Protein AF-A0A1F7T9A8-F1 (afdb_monomer)

Secondary structure (DSSP, 8-state):
-PPPSTT----TTSHHHHHHHHHHHHHHHHHHHHT-TTTSPPHHHHHT-SEEEEEEEEEEEEEEEEEEEEEEEEEEB-TTSSBPPPEEEEEEEEEEEEEEEEEEEEEEEEESSHHHHHHHHTT-S-BTTTB-EEEPP-TTHHHHHHHS----SEEEEETTTEE--SS--TTEEEEEEEEP--HHHHHHHHHHHHHHH--

Mean predicted aligned error: 9.86 Å

pLDDT: mean 76.42, std 14.32, range [42.16, 94.94]

Foldseek 3Di:
DDDDPPPPPDDPPPQQVVLLVLLLVQLVLLLLQLPPQFQHDALQLLQQFQKKWKWFFWKWADAQKIKTKTKHWMWGADPVGAIDQIWIKMKIFIAGDNDHDIDTWIKMKTFNDNVVVVCQQCQVAADPPRFDEAFHDGHPVNVVCVVVDPPGRMHMAINPPRGDPDRDSGGMGMHTDGRRPHVVSRVSSRVSSNVSNVD

Solvent-accessible surface area (backbone atoms only — not comparable to full-atom values): 10319 Å² total; per-residue (Å²): 136,85,82,77,83,81,80,74,77,74,76,88,78,70,54,37,66,55,36,27,48,56,33,48,52,40,32,48,53,53,52,56,31,51,66,35,73,69,49,9,59,49,19,69,56,57,61,56,34,27,20,41,38,34,25,57,57,27,35,36,41,29,66,53,55,26,46,35,44,28,54,31,40,31,38,40,49,42,97,89,73,49,76,50,78,38,25,33,30,40,40,41,26,51,38,81,43,90,59,71,51,78,47,72,41,37,41,36,38,39,17,54,34,62,65,51,44,51,34,25,40,69,52,78,29,31,33,58,79,70,39,52,64,35,56,39,61,34,25,78,55,30,70,64,38,66,78,62,65,78,78,49,46,28,28,34,38,26,70,90,73,22,57,48,76,83,85,58,68,40,56,23,34,33,38,58,62,56,73,53,61,27,72,70,32,47,50,51,28,52,52,48,49,52,55,46,25,74,98

Radius of gyration: 17.71 Å; Cα contacts (8 Å, |Δi|>4): 428; chains: 1; bounding box: 62×48×28 Å

Sequence (199 aa):
MPGDPSAYAQPAFGDEPEDADALRLAATLVREITAIPEKGMPGTLLRNAHGVAIIPGVIKVGLVVGGRYGKGVLLVRNPAGGWKEPLEITLTGGSLGWQVGVQSTDVILVFKTAKSVEGFASGKVTLGADASVAAGPVGRHAEAATDIQLKSEVYAYSRNRGLFVGISLEGSGLQSGKALKAPNAAKQLQEVIEKAAGR

Structure (mmCIF, N/CA/C/O backbone):
data_AF-A0A1F7T9A8-F1
#
_entry.id   AF-A0A1F7T9A8-F1
#
loop_
_atom_site.group_PDB
_atom_site.id
_atom_site.type_symbol
_atom_site.label_atom_id
_atom_site.label_alt_id
_atom_site.label_comp_id
_atom_site.label_asym_id
_atom_site.label_entity_id
_atom_site.label_seq_id
_atom_site.pdbx_PDB_ins_code
_atom_site.Cartn_x
_atom_site.Cartn_y
_atom_site.Cartn_z
_atom_site.occupancy
_atom_site.B_iso_or_equiv
_atom_site.auth_seq_id
_atom_site.auth_comp_id
_atom_site.auth_asym_id
_atom_site.auth_atom_id
_atom_site.pdbx_PDB_model_num
ATOM 1 N N . MET A 1 1 ? 41.942 26.600 8.105 1.00 49.81 1 MET A N 1
ATOM 2 C CA . MET A 1 1 ? 40.508 26.573 8.455 1.00 49.81 1 MET A CA 1
ATOM 3 C C . MET A 1 1 ? 39.753 25.977 7.275 1.00 49.81 1 MET A C 1
ATOM 5 O O . MET A 1 1 ? 40.021 26.411 6.160 1.00 49.81 1 MET A O 1
ATOM 9 N N . PRO A 1 2 ? 38.936 24.939 7.502 1.00 53.97 2 PRO A N 1
ATOM 10 C CA . PRO A 1 2 ? 38.233 24.182 6.470 1.00 53.97 2 PRO A CA 1
ATOM 11 C C . PRO A 1 2 ? 37.006 24.955 5.969 1.00 53.97 2 PRO A C 1
ATOM 13 O O . PRO A 1 2 ? 36.326 25.607 6.755 1.00 53.97 2 PRO A O 1
ATOM 16 N N . GLY A 1 3 ? 36.748 24.900 4.662 1.00 51.75 3 GLY A N 1
ATOM 17 C CA . GLY A 1 3 ? 35.483 25.342 4.080 1.00 51.75 3 GLY A CA 1
ATOM 18 C C . GLY A 1 3 ? 34.445 24.245 4.271 1.00 51.75 3 GLY A C 1
ATOM 19 O O . GLY A 1 3 ? 34.664 23.116 3.834 1.00 51.75 3 GLY A O 1
ATOM 20 N N . ASP A 1 4 ? 33.357 24.567 4.959 1.00 56.75 4 ASP A N 1
ATOM 21 C CA . ASP A 1 4 ? 32.223 23.672 5.160 1.00 56.75 4 ASP A CA 1
ATOM 22 C C . ASP A 1 4 ? 31.643 23.198 3.809 1.00 56.75 4 ASP A C 1
ATOM 24 O O . ASP A 1 4 ? 31.233 24.028 2.994 1.00 56.75 4 ASP A O 1
ATOM 28 N N . PRO A 1 5 ? 31.535 21.880 3.554 1.00 52.09 5 PRO A N 1
ATOM 29 C CA . PRO A 1 5 ? 30.868 21.347 2.364 1.00 52.09 5 PRO A CA 1
ATOM 30 C C . PRO A 1 5 ? 29.329 21.328 2.476 1.00 52.09 5 PRO A C 1
ATOM 32 O O . PRO A 1 5 ? 28.656 20.724 1.644 1.00 52.09 5 PRO A O 1
ATOM 35 N N . SER A 1 6 ? 28.735 21.990 3.473 1.00 56.12 6 SER A N 1
ATOM 36 C CA . SER A 1 6 ? 27.281 22.010 3.706 1.00 56.12 6 SER A CA 1
ATOM 37 C C . SER A 1 6 ? 26.493 22.957 2.779 1.00 56.12 6 SER A C 1
ATOM 39 O O . SER A 1 6 ? 25.289 23.125 2.955 1.00 56.12 6 SER A O 1
ATOM 41 N N . ALA A 1 7 ? 27.122 23.534 1.750 1.00 47.25 7 ALA A N 1
ATOM 42 C CA . ALA A 1 7 ? 26.514 24.550 0.882 1.00 47.25 7 ALA A CA 1
ATOM 43 C C . ALA A 1 7 ? 25.848 24.028 -0.412 1.00 47.25 7 ALA A C 1
ATOM 45 O O . ALA A 1 7 ? 25.522 24.827 -1.287 1.00 47.25 7 ALA A O 1
ATOM 46 N N . TYR A 1 8 ? 25.584 22.725 -0.545 1.00 50.84 8 TYR A N 1
ATOM 47 C CA . TYR A 1 8 ? 24.777 22.192 -1.656 1.00 50.84 8 TYR A CA 1
ATOM 48 C C . TYR A 1 8 ? 23.413 21.686 -1.180 1.00 50.84 8 TYR A C 1
ATOM 50 O O . TYR A 1 8 ? 23.040 20.538 -1.411 1.00 50.84 8 TYR A O 1
ATOM 58 N N . ALA A 1 9 ? 22.634 22.556 -0.535 1.00 52.53 9 ALA A N 1
ATOM 59 C CA . ALA A 1 9 ? 21.186 22.392 -0.538 1.00 52.53 9 ALA A CA 1
ATOM 60 C C . ALA A 1 9 ? 20.694 22.685 -1.966 1.00 52.53 9 ALA A C 1
ATOM 62 O O . ALA A 1 9 ? 20.559 23.840 -2.368 1.00 52.53 9 ALA A O 1
ATOM 63 N N . GLN A 1 10 ? 20.502 21.632 -2.761 1.00 48.97 10 GLN A N 1
ATOM 64 C CA . GLN A 1 10 ? 19.848 21.751 -4.061 1.00 48.97 10 GLN A CA 1
ATOM 65 C C . GLN A 1 10 ? 18.396 22.224 -3.857 1.00 48.97 10 GLN A C 1
ATOM 67 O O . GLN A 1 10 ? 17.751 21.826 -2.883 1.00 48.97 10 GLN A O 1
ATOM 72 N N . PRO A 1 11 ? 17.870 23.097 -4.730 1.00 42.16 11 PRO A N 1
ATOM 73 C CA . PRO A 1 11 ? 16.553 23.690 -4.544 1.00 42.16 11 PRO A CA 1
ATOM 74 C C . PRO A 1 11 ? 15.433 22.650 -4.723 1.00 42.16 11 PRO A C 1
ATOM 76 O O . PRO A 1 11 ? 15.447 21.847 -5.651 1.00 42.16 11 PRO A O 1
ATOM 79 N N . ALA A 1 12 ? 14.429 22.714 -3.844 1.00 55.19 12 ALA A N 1
ATOM 80 C CA . ALA A 1 12 ? 13.270 21.819 -3.723 1.00 55.19 12 ALA A CA 1
ATOM 81 C C . ALA A 1 12 ? 12.228 21.913 -4.871 1.00 55.19 12 ALA A C 1
ATOM 83 O O . ALA A 1 12 ? 11.033 21.773 -4.628 1.00 55.19 12 ALA A O 1
ATOM 84 N N . PHE A 1 13 ? 12.661 22.169 -6.110 1.00 46.53 13 PHE A N 1
ATOM 85 C CA . PHE A 1 13 ? 11.796 22.305 -7.296 1.00 46.53 13 PHE A CA 1
ATOM 86 C C . PHE A 1 13 ? 11.703 21.027 -8.156 1.00 46.53 13 PHE A C 1
ATOM 88 O O . PHE A 1 13 ? 10.949 21.011 -9.124 1.00 46.53 13 PHE A O 1
ATOM 95 N N . GLY A 1 14 ? 12.447 19.966 -7.818 1.00 53.72 14 GLY A N 1
ATOM 96 C CA . GLY A 1 14 ? 12.441 18.696 -8.563 1.00 53.72 14 GLY A CA 1
ATOM 97 C C . GLY A 1 14 ? 11.391 17.679 -8.105 1.00 53.72 14 GLY A C 1
ATOM 98 O O . GLY A 1 14 ? 10.885 16.929 -8.926 1.00 53.72 14 GLY A O 1
ATOM 99 N N . ASP A 1 15 ? 11.012 17.694 -6.825 1.00 64.00 15 ASP A N 1
ATOM 100 C CA . ASP A 1 15 ? 10.212 16.612 -6.235 1.00 64.00 15 ASP A CA 1
ATOM 101 C C . ASP A 1 15 ? 8.703 16.708 -6.526 1.00 64.00 15 ASP A C 1
ATOM 103 O O . ASP A 1 15 ? 8.034 15.690 -6.635 1.00 64.00 15 ASP A O 1
ATOM 107 N N . GLU A 1 16 ? 8.135 17.911 -6.656 1.00 73.38 16 GLU A N 1
ATOM 108 C CA . GLU A 1 16 ? 6.679 18.111 -6.796 1.00 73.38 16 GLU A CA 1
ATOM 109 C C . GLU A 1 16 ? 6.044 17.447 -8.042 1.00 73.38 16 GLU A C 1
ATOM 111 O O . GLU A 1 16 ? 4.992 16.816 -7.893 1.00 73.38 16 GLU A O 1
ATOM 116 N N . PRO A 1 17 ? 6.619 17.522 -9.264 1.00 80.62 17 PRO A N 1
ATOM 117 C CA . PRO A 1 17 ? 6.069 16.787 -10.407 1.00 80.62 17 PRO A CA 1
ATOM 118 C C . PRO A 1 17 ? 6.156 15.265 -10.219 1.00 80.62 17 PRO A C 1
ATOM 120 O O . PRO A 1 17 ? 5.199 14.565 -10.546 1.00 80.62 17 PRO A O 1
ATOM 123 N N . GLU A 1 18 ? 7.248 14.763 -9.639 1.00 85.12 18 GLU A N 1
ATOM 124 C CA . GLU A 1 18 ? 7.433 13.335 -9.354 1.00 85.12 18 GLU A CA 1
ATOM 125 C C . GLU A 1 18 ? 6.435 12.843 -8.288 1.00 85.12 18 GLU A C 1
ATOM 127 O O . GLU A 1 18 ? 5.759 11.827 -8.477 1.00 85.12 18 GLU A O 1
ATOM 132 N N . ASP A 1 19 ? 6.264 13.613 -7.209 1.00 90.19 19 ASP A N 1
ATOM 133 C CA . ASP A 1 19 ? 5.285 13.376 -6.147 1.00 90.19 19 ASP A CA 1
ATOM 134 C C . ASP A 1 19 ? 3.852 13.387 -6.720 1.00 90.19 19 ASP A C 1
ATOM 136 O O . ASP A 1 19 ? 3.023 12.531 -6.390 1.00 90.19 19 ASP A O 1
ATOM 140 N N . ALA A 1 20 ? 3.547 14.328 -7.623 1.00 90.31 20 ALA A N 1
ATOM 141 C CA . ALA A 1 20 ? 2.252 14.408 -8.293 1.00 90.31 20 ALA A CA 1
ATOM 142 C C . ALA A 1 20 ? 1.984 13.189 -9.187 1.00 90.31 20 ALA A C 1
ATOM 144 O O . ALA A 1 20 ? 0.859 12.680 -9.203 1.00 90.31 20 ALA A O 1
ATOM 145 N N . ASP A 1 21 ? 2.988 12.704 -9.914 1.00 91.88 21 ASP A N 1
ATOM 146 C CA . ASP A 1 21 ? 2.852 11.539 -10.787 1.00 91.88 21 ASP A CA 1
ATOM 147 C C . ASP A 1 21 ? 2.678 10.244 -9.992 1.00 91.88 21 ASP A C 1
ATOM 149 O O . ASP A 1 21 ? 1.792 9.447 -10.321 1.00 91.88 21 ASP A O 1
ATOM 153 N N . ALA A 1 22 ? 3.408 10.072 -8.885 1.00 91.00 22 ALA A N 1
ATOM 154 C CA . ALA A 1 22 ? 3.201 8.958 -7.959 1.00 91.00 22 ALA A CA 1
ATOM 155 C C . ALA A 1 22 ? 1.752 8.919 -7.434 1.00 91.00 22 ALA A C 1
ATOM 157 O O . ALA A 1 22 ? 1.101 7.868 -7.433 1.00 91.00 22 ALA A O 1
ATOM 158 N N . LEU A 1 23 ? 1.206 10.079 -7.055 1.00 93.69 23 LEU A N 1
ATOM 159 C CA . LEU A 1 23 ? -0.174 10.210 -6.576 1.00 93.69 23 LEU A CA 1
ATOM 160 C C . LEU A 1 23 ? -1.215 9.958 -7.675 1.00 93.69 23 LEU A C 1
ATOM 162 O O . LEU A 1 23 ? -2.224 9.290 -7.430 1.00 93.69 23 LEU A O 1
ATOM 166 N N . ARG A 1 24 ? -0.984 10.451 -8.897 1.00 93.44 24 ARG A N 1
ATOM 167 C CA . ARG A 1 24 ? -1.869 10.208 -10.052 1.00 93.44 24 ARG A CA 1
ATOM 168 C C . ARG A 1 24 ? -1.895 8.738 -10.448 1.00 93.44 24 ARG A C 1
ATOM 170 O O . ARG A 1 24 ? -2.969 8.208 -10.756 1.00 93.44 24 ARG A O 1
ATOM 177 N N . LEU A 1 25 ? -0.736 8.083 -10.433 1.00 92.25 25 LEU A N 1
ATOM 178 C CA . LEU A 1 25 ? -0.621 6.658 -10.714 1.00 92.25 25 LEU A CA 1
ATOM 179 C C . LEU A 1 25 ? -1.380 5.854 -9.658 1.00 92.25 25 LEU A C 1
ATOM 181 O O . LEU A 1 25 ? -2.223 5.030 -10.011 1.00 92.25 25 LEU A O 1
ATOM 185 N N . ALA A 1 26 ? -1.190 6.176 -8.377 1.00 92.50 26 ALA A N 1
ATOM 186 C CA . ALA A 1 26 ? -1.938 5.555 -7.291 1.00 92.50 26 ALA A CA 1
ATOM 187 C C . ALA A 1 26 ? -3.458 5.742 -7.439 1.00 92.50 26 ALA A C 1
ATOM 189 O O . ALA A 1 26 ? -4.217 4.780 -7.311 1.00 92.50 26 ALA A O 1
ATOM 190 N N . ALA A 1 27 ? -3.915 6.951 -7.784 1.00 92.81 27 ALA A N 1
ATOM 191 C CA . ALA A 1 27 ? -5.337 7.233 -7.991 1.00 92.81 27 ALA A CA 1
ATOM 192 C C . ALA A 1 27 ? -5.909 6.426 -9.163 1.00 92.81 27 ALA A C 1
ATOM 194 O O . ALA A 1 27 ? -7.048 5.966 -9.125 1.00 92.81 27 ALA A O 1
ATOM 195 N N . THR A 1 28 ? -5.113 6.234 -10.212 1.00 91.94 28 THR A N 1
ATOM 196 C CA . THR A 1 28 ? -5.492 5.429 -11.375 1.00 91.94 28 THR A CA 1
ATOM 197 C C . THR A 1 28 ? -5.634 3.957 -11.005 1.00 91.94 28 THR A C 1
ATOM 199 O O . THR A 1 28 ? -6.690 3.386 -11.268 1.00 91.94 28 THR A O 1
ATOM 202 N N . LEU A 1 29 ? -4.670 3.390 -10.274 1.00 89.19 29 LEU A N 1
ATOM 203 C CA . LEU A 1 29 ? -4.747 2.004 -9.802 1.00 89.19 29 LEU A CA 1
ATOM 204 C C . LEU A 1 29 ? -5.971 1.744 -8.916 1.00 89.19 29 LEU A C 1
ATOM 206 O O . LEU A 1 29 ? -6.653 0.735 -9.093 1.00 89.19 29 LEU A O 1
ATOM 210 N N . VAL A 1 30 ? -6.279 2.654 -7.981 1.00 88.56 30 VAL A N 1
ATOM 211 C CA . VAL A 1 30 ? -7.467 2.523 -7.121 1.00 88.56 30 VAL A CA 1
ATOM 212 C C . VAL A 1 30 ? -8.750 2.580 -7.952 1.00 88.56 30 VAL A C 1
ATOM 214 O O . VAL A 1 30 ? -9.639 1.750 -7.756 1.00 88.56 30 VAL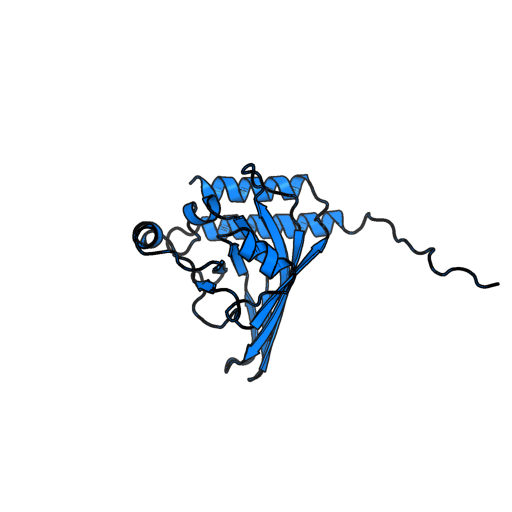 A O 1
ATOM 217 N N . ARG A 1 31 ? -8.858 3.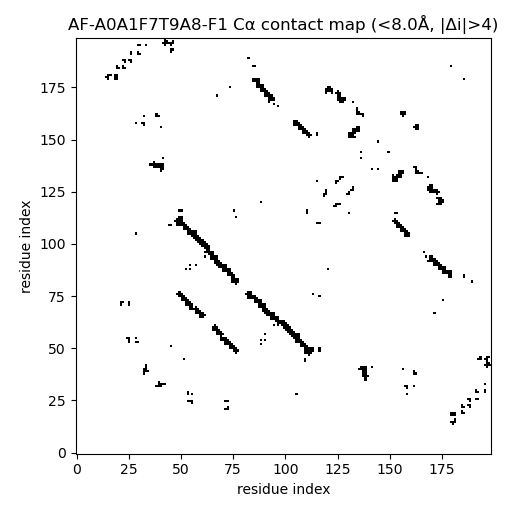514 -8.908 1.00 87.81 31 ARG A N 1
ATOM 218 C CA . ARG A 1 31 ? -10.021 3.592 -9.813 1.00 87.81 31 ARG A CA 1
ATOM 219 C C . ARG A 1 31 ? -10.211 2.303 -10.598 1.00 87.81 31 ARG A C 1
ATOM 221 O O . ARG A 1 31 ? -11.321 1.793 -10.677 1.00 87.81 31 ARG A O 1
ATOM 228 N N . GLU A 1 32 ? -9.138 1.775 -11.165 1.00 85.25 32 GLU A N 1
ATOM 229 C CA . GLU A 1 32 ? -9.211 0.590 -12.012 1.00 85.25 32 GLU A CA 1
ATOM 230 C C . GLU A 1 32 ? -9.552 -0.659 -11.208 1.00 85.25 32 GLU A C 1
ATOM 232 O O . GLU A 1 32 ? -10.442 -1.397 -11.613 1.00 85.25 32 GLU A O 1
ATOM 237 N N . ILE A 1 33 ? -8.923 -0.880 -10.048 1.00 79.75 33 ILE A N 1
ATOM 238 C CA . ILE A 1 33 ? -9.205 -2.079 -9.251 1.00 79.75 33 ILE A CA 1
ATOM 239 C C . ILE A 1 33 ? -10.620 -2.068 -8.667 1.00 79.75 33 ILE A C 1
ATOM 241 O O . ILE A 1 33 ? -11.234 -3.120 -8.530 1.00 79.75 33 ILE A O 1
ATOM 245 N N . THR A 1 34 ? -11.156 -0.892 -8.336 1.00 79.56 34 THR A N 1
ATOM 246 C CA . THR A 1 34 ? -12.517 -0.745 -7.788 1.00 79.56 34 THR A CA 1
ATOM 247 C C . THR A 1 34 ? -13.587 -0.782 -8.877 1.00 79.56 34 THR A C 1
ATOM 249 O O . THR A 1 34 ? -14.731 -1.122 -8.593 1.00 79.56 34 THR A O 1
ATOM 252 N N . ALA A 1 35 ? -13.227 -0.506 -10.134 1.00 79.75 35 ALA A N 1
ATOM 253 C CA . ALA A 1 35 ? -14.126 -0.627 -11.278 1.00 79.75 35 ALA A CA 1
ATOM 254 C C . ALA A 1 35 ? -14.355 -2.080 -11.735 1.00 79.75 35 ALA A C 1
ATOM 256 O O . ALA A 1 35 ? -15.212 -2.302 -12.588 1.00 79.75 35 ALA A O 1
ATOM 257 N N . ILE A 1 36 ? -13.622 -3.067 -11.200 1.00 72.56 36 ILE A N 1
ATOM 258 C CA . ILE A 1 36 ? -13.763 -4.482 -11.578 1.00 72.56 36 ILE A CA 1
ATOM 259 C C . ILE A 1 36 ? -14.859 -5.143 -10.715 1.00 72.56 36 ILE A C 1
ATOM 261 O O . ILE A 1 36 ? -14.597 -5.452 -9.552 1.00 72.56 36 ILE A O 1
ATOM 265 N N . PRO A 1 37 ? -16.061 -5.442 -11.249 1.00 61.72 37 PRO A N 1
ATOM 266 C CA . PRO A 1 37 ? -17.220 -5.813 -10.425 1.00 61.72 37 PRO A CA 1
ATOM 267 C C . PRO A 1 37 ? -17.076 -7.150 -9.678 1.00 61.72 37 PRO A C 1
ATOM 269 O O . PRO A 1 37 ? -17.621 -7.318 -8.591 1.00 61.72 37 PRO A O 1
ATOM 272 N N . GLU A 1 38 ? -16.337 -8.110 -10.242 1.00 62.38 38 GLU A N 1
ATOM 273 C CA . GLU A 1 38 ? -16.235 -9.475 -9.693 1.00 62.38 38 GLU A CA 1
ATOM 274 C C . GLU A 1 38 ? -14.914 -9.763 -8.965 1.00 62.38 38 GLU A C 1
ATOM 276 O O . GLU A 1 38 ? -14.832 -10.697 -8.172 1.00 62.38 38 GLU A O 1
ATOM 281 N N . LYS A 1 39 ? -13.868 -8.968 -9.228 1.00 60.59 39 LYS A N 1
ATOM 282 C CA . LYS A 1 39 ? -12.494 -9.188 -8.727 1.00 60.59 39 LYS A CA 1
ATOM 283 C C . LYS A 1 39 ? -11.898 -7.966 -8.024 1.00 60.59 39 LYS A C 1
ATOM 285 O O . LYS A 1 39 ? -10.729 -7.993 -7.641 1.00 60.59 39 LYS A O 1
ATOM 290 N N . GLY A 1 40 ? -12.678 -6.897 -7.913 1.00 64.94 40 GLY A N 1
ATOM 291 C CA . GLY A 1 40 ? -12.250 -5.634 -7.345 1.00 64.94 40 GLY A CA 1
ATOM 292 C C . GLY A 1 40 ? -12.263 -5.610 -5.825 1.00 64.94 40 GLY A C 1
ATOM 293 O O . GLY A 1 40 ? -12.873 -6.453 -5.163 1.00 64.94 40 GLY A O 1
ATOM 294 N N . MET A 1 41 ? -11.576 -4.605 -5.292 1.00 74.00 41 MET A N 1
ATOM 295 C CA . MET A 1 41 ? -11.542 -4.301 -3.867 1.00 74.00 41 MET A CA 1
ATOM 296 C C . MET A 1 41 ? -12.901 -3.727 -3.417 1.00 74.00 41 MET A C 1
ATOM 298 O O . MET A 1 41 ? -13.340 -2.730 -3.995 1.00 74.00 41 MET A O 1
ATOM 302 N N . PRO A 1 42 ? -13.558 -4.293 -2.386 1.00 73.75 42 PRO A N 1
ATOM 303 C CA . PRO A 1 42 ? -14.855 -3.815 -1.918 1.00 73.75 42 PRO A CA 1
ATOM 304 C C . PRO A 1 42 ? -14.755 -2.415 -1.314 1.00 73.75 42 PRO A C 1
ATOM 306 O O . PRO A 1 42 ? -13.879 -2.153 -0.484 1.00 73.75 42 PRO A O 1
ATOM 309 N N . GLY A 1 43 ? -15.701 -1.535 -1.648 1.00 76.50 43 GLY A N 1
ATOM 310 C CA . GLY A 1 43 ? -15.762 -0.186 -1.076 1.00 76.50 43 GLY A CA 1
ATOM 311 C C . GLY A 1 43 ? -15.886 -0.182 0.450 1.00 76.50 43 GLY A C 1
ATOM 312 O O . GLY A 1 43 ? -15.283 0.641 1.138 1.00 76.50 43 GLY A O 1
ATOM 313 N N . THR A 1 44 ? -16.572 -1.178 1.014 1.00 76.38 44 THR A N 1
ATOM 314 C CA . THR A 1 44 ? -16.715 -1.356 2.468 1.00 76.38 44 THR A CA 1
ATOM 315 C C . THR A 1 44 ? -15.378 -1.541 3.190 1.00 76.38 44 THR A C 1
ATOM 317 O O . THR A 1 44 ? -15.238 -1.129 4.343 1.00 76.38 44 THR A O 1
ATOM 320 N N . LEU A 1 45 ? -14.378 -2.114 2.514 1.00 80.25 45 LEU A N 1
ATOM 321 C CA . LEU A 1 45 ? -13.039 -2.292 3.060 1.00 80.25 45 LEU A CA 1
ATOM 322 C C . LEU A 1 45 ? -12.283 -0.961 3.114 1.00 80.25 45 LEU A C 1
ATOM 324 O O . LEU A 1 45 ? -11.674 -0.652 4.134 1.00 80.25 45 LEU A O 1
ATOM 328 N N . LEU A 1 46 ? -12.368 -0.159 2.047 1.00 84.81 46 LEU A N 1
ATOM 329 C CA . LEU A 1 46 ? -11.787 1.186 2.006 1.00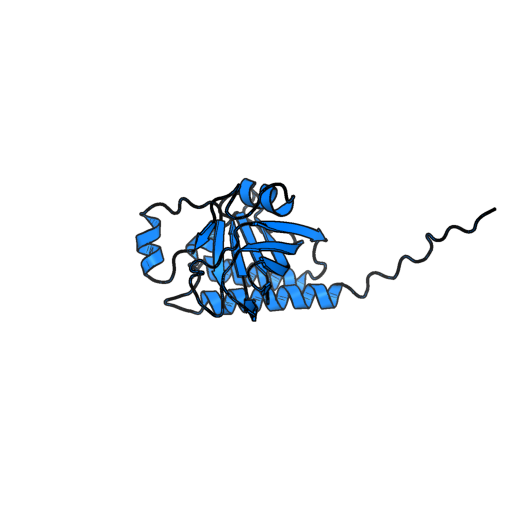 84.81 46 LEU A CA 1
ATOM 330 C C . LEU A 1 46 ? -12.428 2.116 3.037 1.00 84.81 46 LEU A C 1
ATOM 332 O O . LEU A 1 46 ? -11.728 2.880 3.695 1.00 84.81 46 LEU A O 1
ATOM 336 N N . ARG A 1 47 ? -13.746 2.010 3.224 1.00 84.88 47 ARG A N 1
ATOM 337 C CA . ARG A 1 47 ? -14.495 2.807 4.203 1.00 84.88 47 ARG A CA 1
ATOM 338 C C . ARG A 1 47 ? -14.012 2.600 5.639 1.00 84.88 47 ARG A C 1
ATOM 340 O O . ARG A 1 47 ? -13.989 3.545 6.420 1.00 84.88 47 ARG A O 1
ATOM 347 N N . ASN A 1 48 ? -13.620 1.373 5.973 1.00 84.56 48 ASN A N 1
ATOM 348 C CA . ASN A 1 48 ? -13.154 0.991 7.308 1.00 84.56 48 ASN A CA 1
ATOM 349 C C . ASN A 1 48 ? -11.617 0.977 7.430 1.00 84.56 48 ASN A C 1
ATOM 351 O O . ASN A 1 48 ? -11.078 0.555 8.458 1.00 84.56 48 ASN A O 1
ATOM 355 N N . ALA A 1 49 ? -10.901 1.402 6.388 1.00 89.50 49 ALA A N 1
ATOM 356 C CA . ALA A 1 49 ? -9.448 1.387 6.361 1.00 89.50 49 ALA A CA 1
ATOM 357 C C . ALA A 1 49 ? -8.867 2.492 7.250 1.00 89.50 49 ALA A C 1
ATOM 359 O O . ALA A 1 49 ? -9.251 3.652 7.150 1.00 89.50 49 ALA A O 1
ATOM 360 N N . HIS A 1 50 ? -7.881 2.149 8.074 1.00 92.31 50 HIS A N 1
ATOM 361 C CA . HIS A 1 50 ? -7.061 3.113 8.814 1.00 92.31 50 HIS A CA 1
ATOM 362 C C . HIS A 1 50 ? -5.836 3.565 8.014 1.00 92.31 50 HIS A C 1
ATOM 364 O O . HIS A 1 50 ? -5.238 4.597 8.316 1.00 92.31 50 HIS A O 1
ATOM 370 N N . GLY A 1 51 ? -5.474 2.815 6.976 1.00 93.00 51 GLY A N 1
ATOM 371 C CA . GLY A 1 51 ? -4.475 3.224 6.006 1.00 93.00 51 GLY A CA 1
ATOM 372 C C . GLY A 1 51 ? -4.603 2.447 4.705 1.00 93.00 51 GLY A C 1
ATOM 373 O O . GLY A 1 51 ? -5.125 1.330 4.688 1.00 93.00 51 GLY A O 1
ATOM 374 N N . VAL A 1 52 ? -4.113 3.037 3.620 1.00 93.38 52 VAL A N 1
ATOM 375 C CA . VAL A 1 52 ? -4.059 2.412 2.297 1.00 93.38 52 VAL A CA 1
ATOM 376 C C . VAL A 1 52 ? -2.687 2.685 1.695 1.00 93.38 52 VAL A C 1
ATOM 378 O O . VAL A 1 52 ? -2.343 3.838 1.442 1.00 93.38 52 VAL A O 1
ATOM 381 N N . ALA A 1 53 ? -1.904 1.630 1.476 1.00 92.94 53 ALA A N 1
ATOM 382 C CA . ALA A 1 53 ? -0.659 1.700 0.721 1.00 92.94 53 ALA A CA 1
ATOM 383 C C . ALA A 1 53 ? -0.919 1.269 -0.721 1.00 92.94 53 ALA A C 1
ATOM 385 O O . ALA A 1 53 ? -1.445 0.183 -0.954 1.00 92.94 53 ALA A O 1
ATOM 386 N N . ILE A 1 54 ? -0.531 2.098 -1.683 1.00 93.62 54 ILE A N 1
ATOM 387 C CA . ILE A 1 54 ? -0.620 1.807 -3.112 1.00 93.62 54 ILE A CA 1
ATOM 388 C C . ILE A 1 54 ? 0.792 1.817 -3.677 1.00 93.62 54 ILE A C 1
ATOM 390 O O . ILE A 1 54 ? 1.466 2.843 -3.644 1.00 93.62 54 ILE A O 1
ATOM 394 N N . ILE A 1 55 ? 1.242 0.670 -4.178 1.00 91.25 55 ILE A N 1
ATOM 395 C CA . ILE A 1 55 ? 2.617 0.443 -4.620 1.00 91.25 55 ILE A CA 1
ATOM 396 C C . ILE A 1 55 ? 2.560 -0.068 -6.064 1.00 91.25 55 ILE A C 1
ATOM 398 O O . ILE A 1 55 ? 2.393 -1.272 -6.294 1.00 91.25 55 ILE A O 1
ATOM 402 N N . PRO A 1 56 ? 2.620 0.845 -7.047 1.00 88.44 56 PRO A N 1
ATOM 403 C CA . PRO A 1 56 ? 2.667 0.485 -8.455 1.00 88.44 56 PRO A CA 1
ATOM 404 C C . PRO A 1 56 ? 3.946 -0.285 -8.798 1.00 88.44 56 PRO A C 1
ATOM 406 O O . PRO A 1 56 ? 5.023 0.029 -8.293 1.00 88.44 56 PRO A O 1
ATOM 409 N N . GLY A 1 57 ? 3.835 -1.261 -9.697 1.00 85.81 57 GLY A N 1
ATOM 410 C CA . GLY A 1 57 ? 4.979 -1.890 -10.354 1.00 85.81 57 GLY A CA 1
ATOM 411 C C . GLY A 1 57 ? 6.004 -2.522 -9.413 1.00 85.81 57 GLY A C 1
ATOM 412 O O . GLY A 1 57 ? 7.199 -2.436 -9.686 1.00 85.81 57 GLY A O 1
ATOM 413 N N . VAL A 1 58 ? 5.569 -3.156 -8.316 1.00 85.38 58 VAL A N 1
ATOM 414 C CA . VAL A 1 58 ? 6.461 -3.919 -7.432 1.00 85.38 58 VAL A CA 1
ATOM 415 C C . VAL A 1 58 ? 7.209 -4.946 -8.264 1.00 85.38 58 VAL A C 1
ATOM 417 O O . VAL A 1 58 ? 6.608 -5.850 -8.852 1.00 85.38 58 VAL A O 1
ATOM 420 N N . ILE A 1 59 ? 8.530 -4.814 -8.279 1.00 83.75 59 ILE A N 1
ATOM 421 C CA . ILE A 1 59 ? 9.417 -5.721 -8.981 1.00 83.75 59 ILE A CA 1
ATOM 422 C C . ILE A 1 59 ? 9.802 -6.842 -8.028 1.00 83.75 59 ILE A C 1
ATOM 424 O O . ILE A 1 59 ? 10.339 -6.606 -6.946 1.00 83.75 59 ILE A O 1
ATOM 428 N N . LYS A 1 60 ? 9.545 -8.076 -8.448 1.00 78.56 60 LYS A N 1
ATOM 429 C CA . LYS A 1 60 ? 10.044 -9.296 -7.816 1.00 78.56 60 LYS A CA 1
ATOM 430 C C . LYS A 1 60 ? 11.067 -9.926 -8.750 1.00 78.56 60 LYS A C 1
ATOM 432 O O . LYS A 1 60 ? 10.741 -10.207 -9.902 1.00 78.56 60 LYS A O 1
ATOM 437 N N . VAL A 1 61 ? 12.274 -10.164 -8.250 1.00 76.81 61 VAL A N 1
ATOM 438 C CA . VAL A 1 61 ? 13.352 -10.849 -8.980 1.00 76.81 61 VAL A CA 1
ATOM 439 C C . VAL A 1 61 ? 13.825 -12.018 -8.137 1.00 76.81 61 VAL A C 1
ATOM 441 O O . VAL A 1 61 ? 14.102 -11.823 -6.958 1.00 76.81 61 VAL A O 1
ATOM 444 N N . GLY A 1 62 ? 13.947 -13.216 -8.704 1.00 68.38 62 GLY A N 1
ATOM 445 C CA . GLY A 1 62 ? 14.523 -14.337 -7.963 1.00 68.38 62 GLY A CA 1
ATOM 446 C C . GLY A 1 62 ? 14.776 -15.598 -8.778 1.00 68.38 62 GLY A C 1
ATOM 447 O O . GLY A 1 62 ? 14.142 -15.829 -9.807 1.00 68.38 62 GLY A O 1
ATOM 448 N N . LEU A 1 63 ? 15.710 -16.403 -8.266 1.00 65.19 63 LEU A N 1
ATOM 449 C CA . LEU A 1 63 ? 15.956 -17.806 -8.603 1.00 65.19 63 LEU A CA 1
ATOM 450 C C . LEU A 1 63 ? 16.209 -18.520 -7.269 1.00 65.19 63 LEU A C 1
ATOM 452 O O . LEU A 1 63 ? 17.291 -18.380 -6.706 1.00 65.19 63 LEU A O 1
ATOM 456 N N . VAL A 1 64 ? 15.211 -19.242 -6.741 1.00 66.50 64 VAL A N 1
ATOM 457 C CA . VAL A 1 64 ? 15.210 -19.889 -5.404 1.00 66.50 64 VAL A CA 1
ATOM 458 C C . VAL A 1 64 ? 15.204 -18.888 -4.234 1.00 66.50 64 VAL A C 1
ATOM 460 O O . VAL A 1 64 ? 14.331 -18.960 -3.366 1.00 66.50 64 VAL A O 1
ATOM 463 N N . VAL A 1 65 ? 16.112 -17.913 -4.249 1.00 68.06 65 VAL A N 1
ATOM 464 C CA . VAL A 1 65 ? 16.130 -16.724 -3.390 1.00 68.06 65 VAL A CA 1
ATOM 465 C C . VAL A 1 65 ? 15.918 -15.498 -4.273 1.00 68.06 65 VAL A C 1
ATOM 467 O O . VAL A 1 65 ? 16.494 -15.380 -5.357 1.00 68.06 65 VAL A O 1
ATOM 470 N N . GLY A 1 66 ? 15.057 -14.591 -3.830 1.00 74.06 66 GLY A N 1
ATOM 471 C CA . GLY A 1 66 ? 14.714 -13.391 -4.576 1.00 74.06 66 GLY A CA 1
ATOM 472 C C . GLY A 1 66 ? 14.439 -12.191 -3.689 1.00 74.06 66 GLY A C 1
ATOM 473 O O . GLY A 1 66 ? 14.164 -12.339 -2.501 1.00 74.06 66 GLY A O 1
ATOM 474 N N . GLY A 1 67 ? 14.481 -11.008 -4.286 1.00 81.44 67 GLY A N 1
ATOM 475 C CA . GLY A 1 67 ? 14.127 -9.746 -3.654 1.00 81.44 67 GLY A CA 1
ATOM 476 C C . GLY A 1 67 ? 12.847 -9.163 -4.241 1.00 81.44 67 GLY A C 1
ATOM 477 O O . GLY A 1 67 ? 12.485 -9.423 -5.393 1.00 81.44 67 GLY A O 1
ATOM 478 N N . ARG A 1 68 ? 12.172 -8.344 -3.439 1.00 83.88 68 ARG A N 1
ATOM 479 C CA . ARG A 1 68 ? 11.099 -7.454 -3.877 1.00 83.88 68 ARG A CA 1
ATOM 480 C C . ARG A 1 68 ? 11.471 -6.016 -3.586 1.00 83.88 68 ARG A C 1
ATOM 482 O O . ARG A 1 68 ? 11.999 -5.724 -2.512 1.00 83.88 68 ARG A O 1
ATOM 489 N N . TYR A 1 69 ? 11.151 -5.145 -4.529 1.00 86.50 69 TYR A N 1
ATOM 490 C CA . TYR A 1 69 ? 11.323 -3.711 -4.395 1.00 86.50 69 TYR A CA 1
ATOM 491 C C . TYR A 1 69 ? 10.180 -2.979 -5.095 1.00 86.50 69 TYR A C 1
ATOM 493 O O . TYR A 1 69 ? 9.826 -3.306 -6.228 1.00 86.50 69 TYR A O 1
ATOM 501 N N . GLY A 1 70 ? 9.614 -1.975 -4.436 1.00 88.44 70 GLY A N 1
ATOM 502 C CA . GLY A 1 70 ? 8.635 -1.080 -5.042 1.00 88.44 70 GLY A CA 1
ATOM 503 C C . GLY A 1 70 ? 8.526 0.225 -4.270 1.00 88.44 70 GLY A C 1
ATOM 504 O O . GLY A 1 70 ? 8.664 0.235 -3.048 1.00 88.44 70 GLY A O 1
ATOM 505 N N . LYS A 1 71 ? 8.266 1.319 -4.982 1.00 91.69 71 LYS A N 1
ATOM 506 C CA . LYS A 1 71 ? 7.932 2.616 -4.389 1.00 91.69 71 LYS A CA 1
ATOM 507 C C . LYS A 1 71 ? 6.450 2.889 -4.565 1.00 91.69 71 LYS A C 1
ATOM 509 O O . LYS A 1 71 ? 5.847 2.465 -5.548 1.00 91.69 71 LYS A O 1
ATOM 514 N N . GLY A 1 72 ? 5.865 3.583 -3.607 1.00 92.19 72 GLY A N 1
ATOM 515 C CA . GLY A 1 72 ? 4.443 3.855 -3.609 1.00 92.19 72 GLY A CA 1
ATOM 516 C C . GLY A 1 72 ? 4.066 4.998 -2.691 1.00 92.19 72 GLY A C 1
ATOM 517 O O . GLY A 1 72 ? 4.911 5.741 -2.195 1.00 92.19 72 GLY A O 1
ATOM 518 N N . VAL A 1 73 ? 2.766 5.095 -2.450 1.00 94.94 73 VAL A N 1
ATOM 519 C CA . VAL A 1 73 ? 2.167 6.119 -1.602 1.00 94.94 73 VAL A CA 1
ATOM 520 C C . VAL A 1 73 ? 1.358 5.463 -0.490 1.00 94.94 73 VAL A C 1
ATOM 522 O O . VAL A 1 73 ? 0.689 4.452 -0.708 1.00 94.94 73 VAL A O 1
ATOM 525 N N . LEU A 1 74 ? 1.404 6.039 0.705 1.00 94.75 74 LEU A N 1
ATOM 526 C CA . LEU A 1 74 ? 0.612 5.629 1.858 1.00 94.75 74 LEU A CA 1
ATOM 527 C C . LEU A 1 74 ? -0.307 6.769 2.273 1.00 94.75 74 LEU A C 1
ATOM 529 O O . LEU A 1 74 ? 0.151 7.867 2.586 1.00 94.75 74 LEU A O 1
ATOM 533 N N . LEU A 1 75 ? -1.603 6.484 2.340 1.00 94.50 75 LEU A N 1
ATOM 534 C CA . LEU A 1 75 ? -2.576 7.351 2.990 1.00 94.50 75 LEU A CA 1
ATOM 535 C C . LEU A 1 75 ? -2.907 6.789 4.361 1.00 94.50 75 LEU A C 1
ATOM 537 O O . LEU A 1 75 ? -3.193 5.601 4.497 1.00 94.50 75 LEU A O 1
ATOM 541 N N . VAL A 1 76 ? -2.889 7.654 5.370 1.00 93.81 76 VAL A N 1
ATOM 542 C CA . VAL A 1 76 ? -3.224 7.299 6.751 1.00 93.81 76 VAL A CA 1
ATOM 543 C C . VAL A 1 76 ? -4.463 8.069 7.164 1.00 93.81 76 VAL A C 1
ATOM 545 O O . VAL A 1 76 ? -4.550 9.282 6.951 1.00 93.81 76 VAL A O 1
ATOM 548 N N . ARG A 1 77 ? -5.428 7.370 7.756 1.00 90.50 77 ARG A N 1
ATOM 549 C CA . ARG A 1 77 ? -6.652 7.989 8.246 1.00 90.50 77 ARG A CA 1
ATOM 550 C C . ARG A 1 77 ? -6.392 8.673 9.585 1.00 90.50 77 ARG A C 1
ATOM 552 O O . ARG A 1 77 ? -5.717 8.144 10.467 1.00 90.50 77 ARG A O 1
ATOM 559 N N . ASN A 1 78 ? -6.934 9.872 9.731 1.00 87.31 78 ASN A N 1
ATOM 560 C CA . ASN A 1 78 ? -6.963 10.609 10.982 1.00 87.31 78 ASN A CA 1
ATOM 561 C C . ASN A 1 78 ? -8.014 10.022 11.930 1.00 87.31 78 ASN A C 1
ATOM 563 O O . ASN A 1 78 ? -9.061 9.572 11.464 1.00 87.31 78 ASN A O 1
ATOM 567 N N . PRO A 1 79 ? -7.820 10.142 13.257 1.00 79.00 79 PRO A N 1
ATOM 568 C CA . PRO A 1 79 ? -8.859 9.811 14.235 1.00 79.00 79 PRO A CA 1
ATOM 569 C C . PRO A 1 79 ? -10.177 10.571 14.004 1.00 79.00 79 PRO A C 1
ATOM 571 O O . PRO A 1 79 ? -11.245 10.058 14.308 1.00 79.00 79 PRO A O 1
ATOM 574 N N . ALA A 1 80 ? -10.107 11.771 13.413 1.00 82.50 80 ALA A N 1
ATOM 575 C CA . ALA A 1 80 ? -11.263 12.590 13.046 1.00 82.50 80 ALA A CA 1
ATOM 576 C C . ALA A 1 80 ? -11.986 12.139 11.753 1.00 82.50 80 ALA A C 1
ATOM 578 O O . ALA A 1 80 ? -12.945 12.780 11.339 1.00 82.50 80 ALA A O 1
ATOM 579 N N . GLY A 1 81 ? -11.526 11.074 11.084 1.00 78.50 81 GLY A N 1
ATOM 580 C CA . GLY A 1 81 ? -12.183 10.493 9.906 1.00 78.50 81 GLY A CA 1
ATOM 581 C C . GLY A 1 81 ? -11.744 11.039 8.541 1.00 78.50 81 GLY A C 1
ATOM 582 O O . GLY A 1 81 ? -12.191 10.519 7.526 1.00 78.50 81 GLY A O 1
ATOM 583 N N . GLY A 1 82 ? -10.858 12.038 8.488 1.00 86.25 82 GLY A N 1
ATOM 584 C CA . GLY A 1 82 ? -10.228 12.506 7.241 1.00 86.25 82 GLY A CA 1
ATOM 585 C C . GLY A 1 82 ? -8.926 11.770 6.904 1.00 86.25 82 GLY A C 1
ATOM 586 O O . GLY A 1 82 ? -8.424 10.990 7.709 1.00 86.25 82 GLY A O 1
ATOM 587 N N . TRP A 1 83 ? -8.327 12.057 5.749 1.00 90.00 83 TRP A N 1
ATOM 588 C CA . TRP A 1 83 ? -7.002 11.545 5.374 1.00 90.00 83 TRP A CA 1
ATOM 589 C C . TRP A 1 83 ? -5.896 12.545 5.715 1.00 90.00 83 TRP A C 1
ATOM 591 O O . TRP A 1 83 ? -6.079 13.755 5.576 1.00 90.00 83 TRP A O 1
ATOM 601 N N . LYS A 1 84 ? -4.740 12.040 6.154 1.00 91.44 84 LYS A N 1
ATOM 602 C CA . LYS A 1 84 ? -3.499 12.821 6.256 1.00 91.44 84 LYS A CA 1
ATOM 603 C C . LYS A 1 84 ? -2.912 13.102 4.875 1.00 91.44 84 LYS A C 1
ATOM 605 O O . LYS A 1 84 ? -3.336 12.532 3.865 1.00 91.44 84 LYS A O 1
ATOM 610 N N . GLU A 1 85 ? -1.899 13.961 4.864 1.00 90.69 85 GLU A N 1
ATOM 611 C CA . GLU A 1 85 ? -1.003 14.104 3.723 1.00 90.69 85 GLU A CA 1
ATOM 612 C C . GLU A 1 85 ? -0.419 12.731 3.348 1.00 90.69 85 GLU A C 1
ATOM 614 O O . GLU A 1 85 ? 0.014 11.988 4.238 1.00 90.69 85 GLU A O 1
ATOM 619 N N . PRO A 1 86 ? -0.442 12.359 2.058 1.00 93.56 86 PRO A N 1
ATOM 620 C CA . PRO A 1 86 ? 0.156 11.115 1.609 1.00 93.56 86 PRO A CA 1
ATOM 621 C C . PRO A 1 86 ? 1.660 11.085 1.886 1.00 93.56 86 PRO A C 1
ATOM 623 O O . PRO A 1 86 ? 2.364 12.076 1.683 1.00 93.56 86 PRO A O 1
ATOM 626 N N . LEU A 1 87 ? 2.152 9.929 2.310 1.00 92.44 87 LEU A N 1
ATOM 627 C CA . LEU A 1 87 ? 3.571 9.681 2.538 1.00 92.44 87 LEU A CA 1
ATOM 628 C C . LEU A 1 87 ? 4.141 8.841 1.399 1.00 92.44 87 LEU A C 1
ATOM 630 O O . LEU A 1 87 ? 3.475 7.926 0.910 1.00 92.44 87 LEU A O 1
ATOM 634 N N . GLU A 1 88 ? 5.384 9.106 1.013 1.00 92.19 88 GLU A N 1
ATOM 635 C CA . GLU A 1 88 ? 6.159 8.170 0.205 1.00 92.19 88 GLU A CA 1
ATOM 636 C C . GLU A 1 88 ? 6.391 6.893 1.018 1.00 92.19 88 GLU A C 1
ATOM 638 O O . GLU A 1 88 ? 6.674 6.946 2.217 1.00 92.19 88 GLU A O 1
ATOM 643 N N . ILE A 1 89 ? 6.289 5.737 0.370 1.00 91.69 89 ILE A N 1
ATOM 644 C CA . ILE A 1 89 ? 6.676 4.461 0.965 1.00 91.69 89 ILE A CA 1
ATOM 645 C C . ILE A 1 89 ? 7.565 3.665 0.028 1.00 91.69 89 ILE A C 1
ATOM 647 O O . ILE A 1 89 ? 7.407 3.687 -1.192 1.00 91.69 89 ILE A O 1
ATOM 651 N N . THR A 1 90 ? 8.461 2.892 0.627 1.00 89.81 90 THR A N 1
ATOM 652 C CA . THR A 1 90 ? 9.221 1.856 -0.066 1.00 89.81 90 THR A CA 1
ATOM 653 C C . THR A 1 90 ? 8.868 0.499 0.529 1.00 89.81 90 THR A C 1
ATOM 655 O O . THR A 1 90 ? 8.896 0.315 1.746 1.00 89.81 90 THR A O 1
ATOM 658 N N . LEU A 1 91 ? 8.523 -0.449 -0.337 1.00 87.38 91 LEU A N 1
ATOM 659 C CA . LEU A 1 91 ? 8.353 -1.856 -0.010 1.00 87.38 91 LEU A CA 1
ATOM 660 C C . LEU A 1 91 ? 9.643 -2.586 -0.364 1.00 87.38 91 LEU A C 1
ATOM 662 O O . LEU A 1 91 ? 10.058 -2.591 -1.526 1.00 87.38 91 LEU A O 1
ATOM 666 N N . THR A 1 92 ? 10.241 -3.243 0.620 1.00 86.25 92 THR A N 1
ATOM 667 C CA . THR A 1 92 ? 11.390 -4.127 0.421 1.00 86.25 92 THR A CA 1
ATOM 668 C C . THR A 1 92 ? 11.093 -5.474 1.050 1.00 86.25 92 THR A C 1
ATOM 670 O O . THR A 1 92 ? 10.356 -5.568 2.027 1.00 86.25 92 THR A O 1
ATOM 673 N N . GLY A 1 93 ? 11.610 -6.560 0.489 1.00 80.38 93 GLY A N 1
ATOM 674 C CA . GLY A 1 93 ? 11.462 -7.850 1.150 1.00 80.38 93 GLY A CA 1
ATOM 675 C C . GLY A 1 93 ? 12.218 -8.976 0.495 1.00 80.38 93 GLY A C 1
ATOM 676 O O . GLY A 1 93 ? 12.449 -8.972 -0.715 1.00 80.38 93 GLY A O 1
ATOM 677 N N . GLY A 1 94 ? 12.564 -9.958 1.318 1.00 76.69 94 GLY A N 1
ATOM 678 C CA . GLY A 1 94 ? 13.078 -11.233 0.850 1.00 76.69 94 GLY A CA 1
ATOM 679 C C . GLY A 1 94 ? 11.947 -12.120 0.340 1.00 76.69 94 GLY A C 1
ATOM 680 O O . GLY A 1 94 ? 10.803 -12.045 0.783 1.00 76.69 94 GLY A O 1
ATOM 681 N N . SER A 1 95 ? 12.265 -12.983 -0.610 1.00 68.94 95 SER A N 1
ATOM 682 C CA . SER A 1 95 ? 11.383 -14.054 -1.048 1.00 68.94 95 SER A CA 1
ATOM 683 C C . SER A 1 95 ? 12.170 -15.349 -1.142 1.00 68.94 95 SER A C 1
ATOM 685 O O . SER A 1 95 ? 13.222 -15.383 -1.778 1.00 68.94 95 SER A O 1
ATOM 687 N N . LEU A 1 96 ? 11.649 -16.412 -0.532 1.00 63.66 96 LEU A N 1
ATOM 688 C CA . LEU A 1 96 ? 12.008 -17.774 -0.906 1.00 63.66 96 LEU A CA 1
ATOM 689 C C . LEU A 1 96 ? 10.921 -18.293 -1.839 1.00 63.66 96 LEU A C 1
ATOM 691 O O . LEU A 1 96 ? 9.736 -18.249 -1.509 1.00 63.66 96 LEU A O 1
ATOM 695 N N . GLY A 1 97 ? 11.304 -18.740 -3.030 1.00 60.25 97 GLY A N 1
ATOM 696 C CA . GLY A 1 97 ? 10.334 -19.215 -4.005 1.00 60.25 97 GLY A CA 1
ATOM 697 C C . GLY A 1 97 ? 10.973 -19.951 -5.169 1.00 60.25 97 GLY A C 1
ATOM 698 O O . GLY A 1 97 ? 12.022 -19.568 -5.672 1.00 60.25 97 GLY A O 1
ATOM 699 N N . TRP A 1 98 ? 10.284 -20.989 -5.637 1.00 56.44 98 TRP A N 1
ATOM 700 C CA . TRP A 1 98 ? 10.671 -21.804 -6.794 1.00 56.44 98 TRP A CA 1
ATOM 701 C C . TRP A 1 98 ? 10.460 -21.094 -8.144 1.00 56.44 98 TRP A C 1
ATOM 703 O O . TRP A 1 98 ? 10.783 -21.641 -9.195 1.00 56.44 98 TRP A O 1
ATOM 713 N N . GLN A 1 99 ? 9.902 -19.880 -8.133 1.00 55.06 99 GLN A N 1
ATOM 714 C CA . GLN A 1 99 ? 9.663 -19.098 -9.340 1.00 55.06 99 GLN A CA 1
ATOM 715 C C . GLN A 1 99 ? 10.945 -18.415 -9.804 1.00 55.06 99 GLN A C 1
ATOM 717 O O . GLN A 1 99 ? 11.552 -17.653 -9.055 1.00 55.06 99 GLN A O 1
ATOM 722 N N . VAL A 1 100 ? 11.299 -18.660 -11.063 1.00 62.38 100 VAL A N 1
ATOM 723 C CA . VAL A 1 100 ? 12.427 -18.027 -11.744 1.00 62.38 100 VAL A CA 1
ATOM 724 C C . VAL A 1 100 ? 11.911 -16.893 -12.614 1.00 62.38 100 VAL A C 1
ATOM 726 O O . VAL A 1 100 ? 11.027 -17.108 -13.444 1.00 62.38 100 VAL A O 1
ATOM 729 N N . GLY A 1 101 ? 12.465 -15.696 -12.441 1.00 69.31 101 GLY A N 1
ATOM 730 C CA . GLY A 1 101 ? 12.244 -14.584 -13.364 1.00 69.31 101 GLY A CA 1
ATOM 731 C C . GLY A 1 101 ? 12.003 -13.236 -12.696 1.00 69.31 101 GLY A C 1
ATOM 732 O O . GLY A 1 101 ? 12.156 -13.072 -11.484 1.00 69.31 101 GLY A O 1
ATOM 733 N N . VAL A 1 102 ? 11.631 -12.268 -13.535 1.00 77.25 102 VAL A N 1
ATOM 734 C CA . VAL A 1 102 ? 11.267 -10.904 -13.142 1.00 77.25 102 VAL A CA 1
ATOM 735 C C . VAL A 1 102 ? 9.764 -10.741 -13.324 1.00 77.25 102 VAL A C 1
ATOM 737 O O . VAL A 1 102 ? 9.228 -10.998 -14.401 1.00 77.25 102 VAL A O 1
ATOM 740 N N . GLN A 1 103 ? 9.077 -10.324 -12.268 1.00 75.00 103 GLN A N 1
ATOM 741 C CA . GLN A 1 103 ? 7.649 -10.027 -12.299 1.00 75.00 103 GLN A CA 1
ATOM 742 C C . GLN A 1 103 ? 7.428 -8.592 -11.839 1.00 75.00 103 GLN A C 1
ATOM 744 O O . GLN A 1 103 ? 8.012 -8.173 -10.844 1.00 75.00 103 GLN A O 1
ATOM 749 N N . SER A 1 104 ? 6.570 -7.866 -12.551 1.00 79.62 104 SER A N 1
ATOM 750 C CA . SER A 1 104 ? 6.056 -6.568 -12.119 1.00 79.62 104 SER A CA 1
ATOM 751 C C . SER A 1 104 ? 4.593 -6.723 -11.721 1.00 79.62 104 SER A C 1
ATOM 753 O O . SER A 1 104 ? 3.817 -7.403 -12.403 1.00 79.62 104 SER A O 1
ATOM 755 N N . THR A 1 105 ? 4.217 -6.169 -10.575 1.00 80.75 105 THR A N 1
ATOM 756 C CA . THR A 1 105 ? 2.860 -6.279 -10.045 1.00 80.75 105 THR A CA 1
ATOM 757 C C . THR A 1 105 ? 2.493 -5.051 -9.237 1.00 80.75 105 THR A C 1
ATOM 759 O O . THR A 1 105 ? 3.220 -4.645 -8.340 1.00 80.75 105 THR A O 1
ATOM 762 N N . ASP A 1 106 ? 1.317 -4.501 -9.508 1.00 86.06 106 ASP A N 1
ATOM 763 C CA . ASP A 1 106 ? 0.738 -3.468 -8.658 1.00 86.06 106 ASP A CA 1
ATOM 764 C C . ASP A 1 106 ? 0.179 -4.105 -7.386 1.00 86.06 106 ASP A C 1
ATOM 766 O O . ASP A 1 106 ? -0.558 -5.098 -7.465 1.00 86.06 106 ASP A O 1
ATOM 770 N N . VAL A 1 107 ? 0.511 -3.529 -6.230 1.00 85.62 107 VAL A N 1
ATOM 771 C CA . VAL A 1 107 ? 0.063 -3.991 -4.911 1.00 85.62 107 VAL A CA 1
ATOM 772 C C . VAL A 1 107 ? -0.685 -2.870 -4.202 1.00 85.62 107 VAL A C 1
ATOM 774 O O . VAL A 1 107 ? -0.190 -1.751 -4.093 1.00 85.62 107 VAL A O 1
ATOM 777 N N . ILE A 1 108 ? -1.867 -3.184 -3.676 1.00 88.81 108 ILE A N 1
ATOM 778 C CA . ILE A 1 108 ? -2.620 -2.313 -2.772 1.00 88.81 108 ILE A CA 1
ATOM 779 C C . ILE A 1 108 ? -2.781 -3.042 -1.444 1.00 88.81 108 ILE A C 1
ATOM 781 O O . ILE A 1 108 ? -3.307 -4.155 -1.411 1.00 88.81 108 ILE A O 1
ATOM 785 N N . LEU A 1 109 ? -2.333 -2.418 -0.358 1.00 89.12 109 LEU A N 1
ATOM 786 C CA . LEU A 1 109 ? -2.504 -2.915 1.003 1.00 89.12 109 LEU A CA 1
ATOM 787 C C . LEU A 1 109 ? -3.505 -2.037 1.737 1.00 89.12 109 LEU A C 1
ATOM 789 O O . LEU A 1 109 ? -3.361 -0.816 1.774 1.00 89.12 109 LEU A O 1
ATOM 793 N N . VAL A 1 110 ? -4.497 -2.667 2.350 1.00 89.94 110 VAL A N 1
ATOM 794 C CA . VAL A 1 110 ? -5.519 -1.997 3.149 1.00 89.94 110 VAL A CA 1
ATOM 795 C C . VAL A 1 110 ? -5.354 -2.413 4.599 1.00 89.94 110 VAL A C 1
ATOM 797 O O . VAL A 1 110 ? -5.495 -3.588 4.939 1.00 89.94 110 VAL A O 1
ATOM 800 N N . PHE A 1 111 ? -5.048 -1.438 5.446 1.00 89.81 111 PHE A N 1
ATOM 801 C CA . PHE A 1 111 ? -4.794 -1.618 6.869 1.00 89.81 111 PHE A CA 1
ATOM 802 C C . PHE A 1 111 ? -6.077 -1.379 7.657 1.00 89.81 111 PHE A C 1
ATOM 804 O O . PHE A 1 111 ? -6.674 -0.303 7.577 1.00 89.81 111 PHE A O 1
ATOM 811 N N . LYS A 1 112 ? -6.503 -2.364 8.448 1.00 86.88 112 LYS A N 1
ATOM 812 C CA . LYS A 1 112 ? -7.754 -2.298 9.218 1.00 86.88 112 LYS A CA 1
ATOM 813 C C . LYS A 1 112 ? -7.589 -1.595 10.567 1.00 86.88 112 LYS A C 1
ATOM 815 O O . LYS A 1 112 ? -8.582 -1.170 11.144 1.00 86.88 112 LYS A O 1
ATOM 820 N N . THR A 1 113 ? -6.364 -1.460 11.077 1.00 86.19 113 THR A N 1
ATOM 821 C CA . THR A 1 113 ? -6.087 -0.848 12.390 1.00 86.19 113 THR A CA 1
ATOM 822 C C . THR A 1 113 ? -4.976 0.195 12.291 1.00 86.19 113 THR A C 1
ATOM 824 O O . THR A 1 113 ? -4.020 0.015 11.538 1.00 86.19 113 THR A O 1
ATOM 827 N N . ALA A 1 114 ? -5.048 1.269 13.083 1.00 86.62 114 ALA A N 1
ATOM 828 C CA . ALA A 1 114 ? -3.974 2.271 13.140 1.00 86.62 114 ALA A CA 1
ATOM 829 C C . ALA A 1 114 ? -2.627 1.656 13.565 1.00 86.62 114 ALA A C 1
ATOM 831 O O . ALA A 1 114 ? -1.585 1.998 13.013 1.00 86.62 114 ALA A O 1
ATOM 832 N N . LYS A 1 115 ? -2.667 0.683 14.487 1.00 85.19 115 LYS A N 1
ATOM 833 C CA . LYS A 1 115 ? -1.486 -0.057 14.944 1.00 85.19 115 LYS A CA 1
ATOM 834 C C . LYS A 1 115 ? -0.787 -0.797 13.802 1.00 85.19 115 LYS A C 1
ATOM 836 O O . LYS A 1 115 ? 0.437 -0.768 13.737 1.00 85.19 115 LYS A O 1
ATOM 841 N N . SER A 1 116 ? -1.546 -1.429 12.901 1.00 83.06 116 SER A N 1
ATOM 842 C CA . SER A 1 116 ? -0.957 -2.102 11.739 1.00 83.06 116 SER A CA 1
ATOM 843 C C . SER A 1 116 ? -0.249 -1.101 10.821 1.00 83.06 116 SER A C 1
ATOM 845 O O . SER A 1 116 ? 0.895 -1.334 10.453 1.00 83.06 116 SER A O 1
ATOM 847 N N . VAL A 1 117 ? -0.852 0.063 10.551 1.00 87.56 117 VAL A N 1
ATOM 848 C CA . VAL A 1 117 ? -0.211 1.126 9.756 1.00 87.56 117 VAL A CA 1
ATOM 849 C C . VAL A 1 117 ? 1.112 1.569 10.383 1.00 87.56 117 VAL A C 1
ATOM 851 O O . VAL A 1 117 ? 2.124 1.630 9.694 1.00 87.56 117 VAL A O 1
ATOM 854 N N . GLU A 1 118 ? 1.118 1.862 11.684 1.00 84.94 118 GLU A N 1
ATOM 855 C CA . GLU A 1 118 ? 2.300 2.370 12.387 1.00 84.94 118 GLU A CA 1
ATOM 856 C C . GLU A 1 118 ? 3.417 1.324 12.495 1.00 84.94 118 GLU A C 1
ATOM 858 O O . GLU A 1 118 ? 4.586 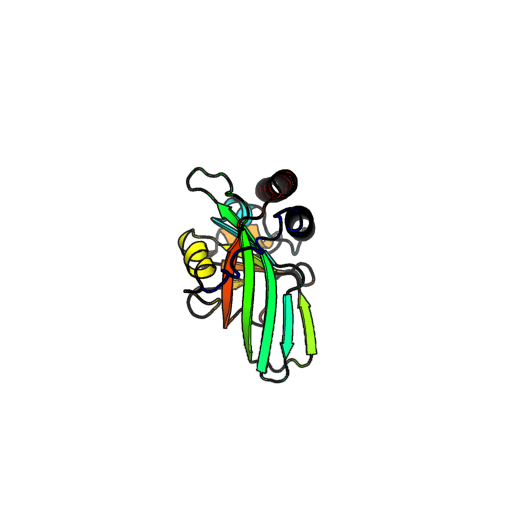1.620 12.232 1.00 84.94 118 GLU A O 1
ATOM 863 N N . GLY A 1 119 ? 3.066 0.083 12.842 1.00 82.38 119 GLY A N 1
ATOM 864 C CA . GLY A 1 119 ? 4.018 -1.023 12.912 1.00 82.38 119 GLY A CA 1
ATOM 865 C C . GLY A 1 119 ? 4.708 -1.265 11.572 1.00 82.38 119 GLY A C 1
ATOM 866 O O . GLY A 1 119 ? 5.928 -1.427 11.531 1.00 82.38 119 GLY A O 1
ATOM 867 N N . PHE A 1 120 ? 3.941 -1.206 10.479 1.00 80.62 120 PHE A N 1
ATOM 868 C CA . PHE A 1 120 ? 4.478 -1.333 9.129 1.00 80.62 120 PHE A CA 1
ATOM 869 C C . PHE A 1 120 ? 5.304 -0.134 8.701 1.00 80.62 120 PHE A C 1
ATOM 871 O O . PHE A 1 120 ? 6.419 -0.322 8.245 1.00 80.62 120 PHE A O 1
ATOM 878 N N . ALA A 1 121 ? 4.795 1.088 8.857 1.00 79.50 121 ALA A N 1
ATOM 879 C CA . ALA A 1 121 ? 5.494 2.297 8.423 1.00 79.50 121 ALA A CA 1
ATOM 880 C C . ALA A 1 121 ? 6.838 2.496 9.146 1.00 79.50 121 ALA A C 1
ATOM 882 O O . ALA A 1 121 ? 7.789 3.004 8.552 1.00 79.50 121 ALA A O 1
ATOM 883 N N . SER A 1 122 ? 6.926 2.057 10.407 1.00 78.19 122 SER A N 1
ATOM 884 C CA . SER A 1 122 ? 8.152 2.109 11.212 1.00 78.19 122 SER A CA 1
ATOM 885 C C . SER A 1 122 ? 9.144 0.973 10.934 1.00 78.19 122 SER A C 1
ATOM 887 O O . SER A 1 122 ? 10.205 0.946 11.557 1.00 78.19 122 SER A O 1
ATOM 889 N N . GLY A 1 123 ? 8.817 0.030 10.041 1.00 73.12 123 GLY A N 1
ATOM 890 C CA . GLY A 1 123 ? 9.653 -1.137 9.738 1.00 73.12 123 GLY A CA 1
ATOM 891 C C . GLY A 1 123 ? 9.802 -2.126 10.901 1.00 73.12 123 GLY A C 1
ATOM 892 O O . GLY A 1 123 ? 10.660 -3.002 10.850 1.00 73.12 123 GLY A O 1
ATOM 893 N N . LYS A 1 124 ? 8.993 -1.987 11.961 1.00 70.25 124 LYS A N 1
ATOM 894 C CA . LYS A 1 124 ? 9.027 -2.849 13.157 1.00 70.25 124 LYS A CA 1
ATOM 895 C C . LYS A 1 124 ? 8.234 -4.143 12.987 1.00 70.25 124 LYS A C 1
ATOM 897 O O . LYS A 1 124 ? 8.356 -5.035 13.817 1.00 70.25 124 LYS A O 1
ATOM 902 N N . VAL A 1 125 ? 7.378 -4.195 11.972 1.00 72.88 125 VAL A N 1
ATOM 903 C CA . VAL A 1 125 ? 6.445 -5.287 11.695 1.00 72.88 125 VAL A CA 1
ATOM 904 C C . VAL A 1 125 ? 6.625 -5.698 10.242 1.00 72.88 125 VAL A C 1
ATOM 906 O O . VAL A 1 125 ? 6.621 -4.854 9.342 1.00 72.88 125 VAL A O 1
ATOM 909 N N . THR A 1 126 ? 6.758 -7.000 10.019 1.00 73.31 126 THR A N 1
ATOM 910 C CA . THR A 1 126 ? 6.907 -7.595 8.690 1.00 73.31 126 THR A CA 1
ATOM 911 C C . THR A 1 126 ? 5.611 -8.282 8.265 1.00 73.31 126 THR A C 1
ATOM 913 O O . THR A 1 126 ? 4.934 -8.929 9.073 1.00 73.31 126 THR A O 1
ATOM 916 N N . LEU A 1 127 ? 5.255 -8.164 6.980 1.00 74.88 127 LEU A N 1
ATOM 917 C CA . LEU A 1 127 ? 4.068 -8.798 6.403 1.00 74.88 127 LEU A CA 1
ATOM 918 C C . LEU A 1 127 ? 4.225 -10.313 6.577 1.00 74.88 127 LEU A C 1
ATOM 920 O O . LEU A 1 127 ? 5.272 -10.866 6.247 1.00 74.88 127 LEU A O 1
ATOM 924 N N . GLY A 1 128 ? 3.214 -10.975 7.145 1.00 69.25 128 GLY A N 1
ATOM 925 C CA . GLY A 1 128 ? 3.164 -12.428 7.322 1.00 69.25 128 GLY A CA 1
ATOM 926 C C . GLY A 1 128 ? 3.887 -12.999 8.548 1.00 69.25 128 GLY A C 1
ATOM 927 O O . GLY A 1 128 ? 3.490 -14.063 9.008 1.00 69.25 128 GLY A O 1
ATOM 928 N N . ALA A 1 129 ? 4.889 -12.307 9.101 1.00 70.06 129 ALA A N 1
ATOM 929 C CA . A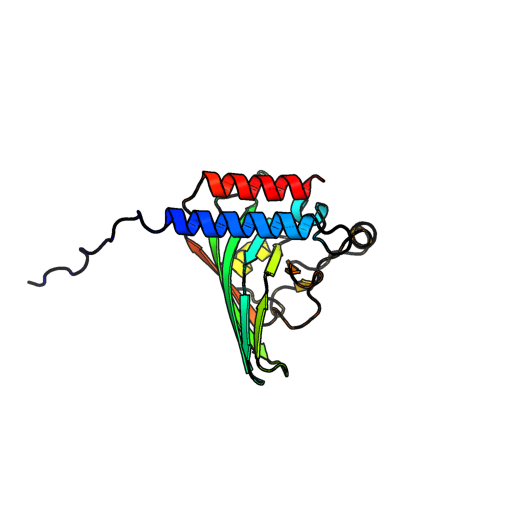LA A 1 129 ? 5.566 -12.736 10.330 1.00 70.06 129 ALA A CA 1
ATOM 930 C C . ALA A 1 129 ? 4.923 -12.119 11.581 1.00 70.06 129 ALA A C 1
ATOM 932 O O . ALA A 1 129 ? 4.547 -12.834 12.505 1.00 70.06 129 ALA A O 1
ATOM 933 N N . ASP A 1 130 ? 4.758 -10.795 11.577 1.00 67.38 130 ASP A N 1
ATOM 934 C CA . ASP A 1 130 ? 4.278 -10.034 12.736 1.00 67.38 130 ASP A CA 1
ATOM 935 C C . ASP A 1 130 ? 2.815 -9.606 12.586 1.00 67.38 130 ASP A C 1
ATOM 937 O O . ASP A 1 130 ? 2.090 -9.487 13.571 1.00 67.38 130 ASP A O 1
ATOM 941 N N . ALA A 1 131 ? 2.369 -9.383 11.346 1.00 68.81 131 ALA A N 1
ATOM 942 C CA . ALA A 1 131 ? 0.982 -9.066 11.041 1.00 68.81 131 ALA A CA 1
ATOM 943 C C . ALA A 1 131 ? 0.397 -10.059 10.046 1.00 68.81 131 ALA A C 1
ATOM 945 O O . ALA A 1 131 ? 0.995 -10.379 9.013 1.00 68.81 131 ALA A O 1
ATOM 946 N N . SER A 1 132 ? -0.826 -10.490 10.340 1.00 68.44 132 SER A N 1
ATOM 947 C CA . SER A 1 132 ? -1.579 -11.360 9.447 1.00 68.44 132 SER A CA 1
ATOM 948 C C . SER A 1 132 ? -1.977 -10.603 8.177 1.00 68.44 132 SER A C 1
ATOM 950 O O . SER A 1 132 ? -2.704 -9.605 8.217 1.00 68.44 132 SER A O 1
ATOM 952 N N . VAL A 1 133 ? -1.496 -11.100 7.038 1.00 69.38 133 VAL A N 1
ATOM 953 C CA . VAL A 1 133 ? -1.855 -10.598 5.711 1.00 69.38 133 VAL A CA 1
ATOM 954 C C . VAL A 1 133 ? -2.718 -11.642 5.037 1.00 69.38 133 VAL A C 1
ATOM 956 O O . VAL A 1 133 ? -2.284 -12.777 4.853 1.00 69.38 133 VAL A O 1
ATOM 959 N N . ALA A 1 134 ? -3.926 -11.254 4.650 1.00 69.94 134 ALA A N 1
ATOM 960 C CA . ALA A 1 134 ? -4.779 -12.097 3.830 1.00 69.94 134 ALA A CA 1
ATOM 961 C C . ALA A 1 134 ? -4.996 -11.480 2.455 1.00 69.94 134 ALA A C 1
ATOM 963 O O . ALA A 1 134 ? -4.983 -10.261 2.264 1.00 69.94 134 ALA A O 1
ATOM 964 N N . ALA A 1 135 ? -5.246 -12.352 1.488 1.00 68.12 135 ALA A N 1
ATOM 965 C CA . ALA A 1 135 ? -5.843 -11.939 0.235 1.00 68.12 135 ALA A CA 1
ATOM 966 C C . ALA A 1 135 ? -7.249 -11.386 0.543 1.00 68.12 135 ALA A C 1
ATOM 968 O O . ALA A 1 135 ? -8.027 -12.028 1.252 1.00 68.12 135 ALA A O 1
ATOM 969 N N . GLY A 1 136 ? -7.541 -10.161 0.104 1.00 57.69 136 GLY A N 1
ATOM 970 C CA . GLY A 1 136 ? -8.788 -9.490 0.469 1.00 57.69 136 GLY A CA 1
ATOM 971 C C . GLY A 1 136 ? -10.019 -10.026 -0.267 1.00 57.69 136 GLY A C 1
ATOM 972 O O . GLY A 1 136 ? -9.887 -10.505 -1.388 1.00 57.69 136 GLY A O 1
ATOM 973 N N . PRO A 1 137 ? -11.220 -9.975 0.337 1.00 64.50 137 PRO A N 1
ATOM 974 C CA . PRO A 1 137 ? -12.448 -10.441 -0.311 1.00 64.50 137 PRO A CA 1
ATOM 975 C C . PRO A 1 137 ? -12.703 -9.708 -1.635 1.00 64.50 137 PRO A C 1
ATOM 977 O O . PRO A 1 137 ? -12.394 -8.529 -1.756 1.00 64.50 137 PRO A O 1
ATOM 980 N N . VAL A 1 138 ? -13.308 -10.375 -2.620 1.00 67.69 138 VAL A N 1
ATOM 981 C CA . VAL A 1 138 ? -13.585 -9.779 -3.939 1.00 67.69 138 VAL A CA 1
ATOM 982 C C . VAL A 1 138 ? -15.057 -9.888 -4.331 1.00 67.69 138 VAL A C 1
ATOM 984 O O . VAL A 1 138 ? -15.720 -10.882 -4.025 1.00 67.69 138 VAL A O 1
ATOM 987 N N . GLY A 1 139 ? -15.559 -8.869 -5.035 1.00 62.50 139 GLY A N 1
ATOM 988 C CA . GLY A 1 139 ? -16.882 -8.880 -5.670 1.00 62.50 139 GLY A CA 1
ATOM 989 C C . GLY A 1 139 ? -18.044 -9.190 -4.716 1.00 62.50 139 GLY A C 1
ATOM 990 O O . GLY A 1 139 ? -17.996 -8.882 -3.526 1.00 62.50 139 GLY A O 1
ATOM 991 N N . ARG A 1 140 ? -19.096 -9.843 -5.227 1.00 56.34 140 ARG A N 1
ATOM 992 C CA . ARG A 1 140 ? -20.317 -10.196 -4.463 1.00 56.34 140 ARG A CA 1
ATOM 993 C C . ARG A 1 140 ? -20.058 -11.155 -3.290 1.00 56.34 140 ARG A C 1
ATOM 995 O O . ARG A 1 140 ? -20.869 -11.238 -2.375 1.00 56.34 140 ARG A O 1
ATOM 1002 N N . HIS A 1 141 ? -18.913 -11.840 -3.272 1.00 54.91 141 HIS A N 1
ATOM 1003 C CA . HIS A 1 141 ? -18.497 -12.662 -2.134 1.00 54.91 141 HIS A CA 1
ATOM 1004 C C . HIS A 1 141 ? -18.025 -11.823 -0.938 1.00 54.91 141 HIS A C 1
ATOM 1006 O O . HIS A 1 141 ? -17.971 -12.344 0.173 1.00 54.91 141 HIS A O 1
ATOM 1012 N N . ALA A 1 142 ? -17.730 -10.531 -1.125 1.00 55.69 142 ALA A N 1
ATOM 1013 C CA . ALA A 1 142 ? -17.399 -9.628 -0.030 1.00 55.69 142 ALA A CA 1
ATOM 1014 C C . ALA A 1 142 ? -18.588 -9.356 0.897 1.00 55.69 142 ALA A C 1
ATOM 1016 O O . ALA A 1 142 ? -18.390 -9.289 2.107 1.00 55.69 142 ALA A O 1
ATOM 1017 N N . GLU A 1 143 ? -19.813 -9.258 0.369 1.00 53.91 143 GLU A N 1
ATOM 1018 C CA . GLU A 1 143 ? -21.015 -9.091 1.200 1.00 53.91 143 GLU A CA 1
ATOM 1019 C C . GLU A 1 143 ? -21.220 -10.309 2.113 1.00 53.91 143 GLU A C 1
ATOM 1021 O O . GLU A 1 143 ? -21.433 -10.149 3.311 1.00 53.91 143 GLU A O 1
ATOM 1026 N N . ALA A 1 144 ? -21.016 -11.523 1.589 1.00 52.91 144 ALA A N 1
ATOM 1027 C CA . ALA A 1 144 ? -21.063 -12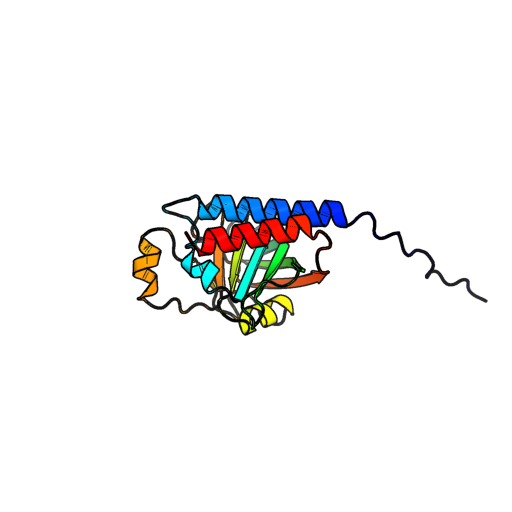.757 2.378 1.00 52.91 144 ALA A CA 1
ATOM 1028 C C . ALA A 1 144 ? -19.870 -12.906 3.349 1.00 52.91 144 ALA A C 1
ATOM 1030 O O . ALA A 1 144 ? -20.023 -13.418 4.456 1.00 52.91 144 ALA A O 1
ATOM 1031 N N . ALA A 1 145 ? -18.679 -12.434 2.966 1.00 52.88 145 ALA A N 1
ATOM 1032 C CA . ALA A 1 145 ? -17.479 -12.466 3.808 1.00 52.88 145 ALA A CA 1
ATOM 1033 C C . ALA A 1 145 ? -17.460 -11.372 4.893 1.00 52.88 145 ALA A C 1
ATOM 1035 O O . ALA A 1 145 ? -16.660 -11.453 5.825 1.00 52.88 145 ALA A O 1
ATOM 1036 N N . THR A 1 146 ? -18.333 -10.361 4.797 1.00 53.91 146 THR A N 1
ATOM 1037 C CA . THR A 1 146 ? -18.461 -9.311 5.822 1.00 53.91 146 THR A CA 1
ATOM 1038 C C . THR A 1 146 ? -18.956 -9.905 7.147 1.00 53.91 146 THR A C 1
ATOM 1040 O O . THR A 1 146 ? -18.510 -9.467 8.206 1.00 53.91 146 THR A O 1
ATOM 1043 N N . ASP A 1 147 ? -19.788 -10.951 7.082 1.00 47.81 147 ASP A N 1
ATOM 1044 C CA . ASP A 1 147 ? -20.336 -11.659 8.248 1.00 47.81 147 ASP A CA 1
ATOM 1045 C C . ASP A 1 147 ? -19.372 -12.739 8.788 1.00 47.81 147 ASP A C 1
ATOM 1047 O O . ASP A 1 147 ? -19.282 -12.993 9.990 1.00 47.81 147 ASP A O 1
ATOM 1051 N N . ILE A 1 148 ? -18.546 -13.326 7.912 1.00 45.44 148 ILE A N 1
ATOM 1052 C CA . ILE A 1 148 ? -17.585 -14.383 8.258 1.00 45.44 148 ILE A CA 1
ATOM 1053 C C . ILE A 1 148 ? -16.181 -13.787 8.418 1.00 45.44 148 ILE A C 1
ATOM 1055 O O . ILE A 1 148 ? -15.267 -14.030 7.641 1.00 45.44 148 ILE A O 1
ATOM 1059 N N . GLN A 1 149 ? -16.021 -12.998 9.478 1.00 53.78 149 GLN A N 1
ATOM 1060 C CA . GLN A 1 149 ? -14.749 -12.642 10.110 1.00 53.78 149 GLN A CA 1
ATOM 1061 C C . GLN A 1 149 ? -13.614 -12.226 9.147 1.00 53.78 149 GLN A C 1
ATOM 1063 O O . GLN A 1 149 ? -12.676 -12.978 8.880 1.00 53.78 149 GLN A O 1
ATOM 1068 N N . LEU A 1 150 ? -13.619 -10.951 8.754 1.00 59.31 150 LEU A N 1
ATOM 1069 C CA . LEU A 1 150 ? -12.431 -10.230 8.284 1.00 59.31 150 LEU A CA 1
ATOM 1070 C C . LEU A 1 150 ? -11.372 -10.129 9.410 1.00 59.31 150 LEU A C 1
ATOM 1072 O O . LEU A 1 150 ? -11.164 -9.043 9.967 1.00 59.31 150 LEU A O 1
ATOM 1076 N N . LYS A 1 151 ? -10.735 -11.254 9.775 1.00 63.22 151 LYS A N 1
ATOM 1077 C CA . LYS A 1 151 ? -9.803 -11.386 10.916 1.00 63.22 151 LYS A CA 1
ATOM 1078 C C . LYS A 1 151 ? -8.431 -10.764 10.674 1.00 63.22 151 LYS A C 1
ATOM 1080 O O . LYS A 1 151 ? -7.743 -10.469 11.643 1.00 63.22 151 LYS A O 1
ATOM 1085 N N . SER A 1 152 ? -8.027 -10.593 9.417 1.00 72.88 152 SER A N 1
ATOM 1086 C CA . SER A 1 152 ? -6.691 -10.092 9.098 1.00 72.88 152 SER A CA 1
ATOM 1087 C C . SER A 1 152 ? -6.580 -8.593 9.331 1.00 72.88 152 SER A C 1
ATOM 1089 O O . SER A 1 152 ? -7.518 -7.831 9.071 1.00 72.88 152 SER A O 1
ATOM 1091 N N . GLU A 1 153 ? -5.417 -8.181 9.827 1.00 77.88 153 GLU A N 1
ATOM 1092 C CA . GLU A 1 153 ? -5.104 -6.775 10.087 1.00 77.88 153 GLU A CA 1
ATOM 1093 C C . GLU A 1 153 ? -4.766 -6.019 8.799 1.00 77.88 153 GLU A C 1
ATOM 1095 O O . GLU A 1 153 ? -5.014 -4.813 8.712 1.00 77.88 153 GLU A O 1
ATOM 1100 N N . VAL A 1 154 ? -4.253 -6.733 7.790 1.00 83.25 154 VAL A N 1
ATOM 1101 C CA . VAL A 1 154 ? -3.895 -6.186 6.478 1.00 83.25 154 VAL A CA 1
ATOM 1102 C C . VAL A 1 154 ? -4.469 -7.059 5.363 1.00 83.25 154 VAL A C 1
ATOM 1104 O O . VAL A 1 154 ? -4.329 -8.284 5.378 1.00 83.25 154 VAL A O 1
ATOM 1107 N N . TYR A 1 155 ? -5.079 -6.421 4.365 1.00 84.69 155 TYR A N 1
ATOM 1108 C CA . TYR A 1 155 ? -5.549 -7.076 3.143 1.00 84.69 155 TYR A CA 1
ATOM 1109 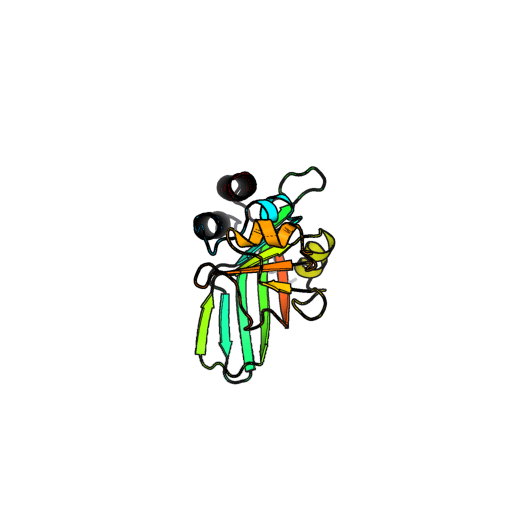C C . TYR A 1 155 ? -4.746 -6.624 1.935 1.00 84.69 155 TYR A C 1
ATOM 1111 O O . TYR A 1 155 ? -4.532 -5.428 1.762 1.00 84.69 155 TYR A O 1
ATOM 1119 N N . ALA A 1 156 ? -4.349 -7.567 1.083 1.00 83.06 156 ALA A N 1
ATOM 1120 C CA . ALA A 1 156 ? -3.593 -7.288 -0.134 1.00 83.06 156 ALA A CA 1
ATOM 1121 C C . ALA A 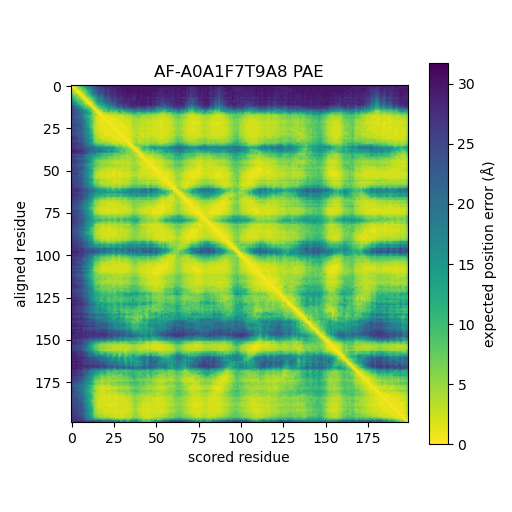1 156 ? -4.420 -7.546 -1.404 1.00 83.06 156 ALA A C 1
ATOM 1123 O O . ALA A 1 156 ? -5.081 -8.582 -1.531 1.00 83.06 156 ALA A O 1
ATOM 1124 N N . TYR A 1 157 ? -4.326 -6.623 -2.362 1.00 80.19 157 TYR A N 1
ATOM 1125 C CA . TYR A 1 157 ? -4.957 -6.685 -3.683 1.00 80.19 157 TYR A CA 1
ATOM 1126 C C . TYR A 1 157 ? -3.947 -6.386 -4.794 1.00 80.19 157 TYR A C 1
ATOM 1128 O O . TYR A 1 157 ? -2.975 -5.664 -4.574 1.00 80.19 157 TYR A O 1
ATOM 1136 N N . SER A 1 158 ? -4.199 -6.900 -6.003 1.00 76.31 158 SER A N 1
ATOM 1137 C CA . SER A 1 158 ? -3.391 -6.602 -7.189 1.00 76.31 158 SER A CA 1
ATOM 1138 C C . SER A 1 158 ? -4.241 -6.286 -8.417 1.00 76.31 158 SER A C 1
ATOM 1140 O O . SER A 1 158 ? -5.218 -6.980 -8.701 1.00 76.31 158 SER A O 1
ATOM 1142 N N . ARG A 1 159 ? -3.833 -5.273 -9.196 1.00 68.94 159 ARG A N 1
ATOM 1143 C CA . ARG A 1 159 ? -4.533 -4.859 -10.424 1.00 68.94 159 ARG A CA 1
ATOM 1144 C C . ARG A 1 159 ? -4.551 -5.954 -11.498 1.00 68.94 159 ARG A C 1
ATOM 1146 O O . ARG A 1 159 ? -5.602 -6.220 -12.070 1.00 68.94 159 ARG A O 1
ATOM 1153 N N . ASN A 1 160 ? -3.416 -6.610 -11.760 1.00 59.69 160 ASN A N 1
ATOM 1154 C CA . ASN A 1 160 ? -3.259 -7.503 -12.923 1.00 59.69 160 ASN A CA 1
ATOM 1155 C C . ASN A 1 160 ? -3.700 -8.955 -12.677 1.00 59.69 160 ASN A C 1
ATOM 1157 O O . ASN A 1 160 ? -3.748 -9.749 -13.616 1.00 59.69 160 ASN A O 1
ATOM 1161 N N . ARG A 1 161 ? -4.006 -9.330 -11.429 1.00 54.97 161 ARG A N 1
ATOM 1162 C CA . ARG A 1 161 ? -4.460 -10.690 -11.081 1.00 54.97 161 ARG A CA 1
ATOM 1163 C C . ARG A 1 161 ? -5.726 -10.737 -10.219 1.00 54.97 161 ARG A C 1
ATOM 1165 O O . ARG A 1 161 ? -6.265 -11.824 -10.032 1.00 54.97 161 ARG A O 1
ATOM 1172 N N . GLY A 1 162 ? -6.246 -9.601 -9.748 1.00 57.62 162 GLY A N 1
ATOM 1173 C CA . GLY A 1 162 ? -7.329 -9.575 -8.763 1.00 57.62 162 GLY A CA 1
ATOM 1174 C C . GLY A 1 162 ? -6.826 -10.001 -7.377 1.00 57.62 162 GLY A C 1
ATOM 1175 O O . GLY A 1 162 ? -5.789 -9.516 -6.917 1.00 57.62 162 GLY A O 1
ATOM 1176 N N . LEU A 1 163 ? -7.555 -10.911 -6.719 1.00 53.62 163 LEU A N 1
ATOM 1177 C CA . LEU A 1 163 ? -7.192 -11.539 -5.441 1.00 53.62 163 LEU A CA 1
ATOM 1178 C C . LEU A 1 163 ? -5.731 -12.023 -5.455 1.00 53.62 163 LEU A C 1
ATOM 1180 O O . LEU A 1 163 ? -5.358 -12.876 -6.264 1.00 53.62 163 LEU A O 1
ATOM 1184 N N . PHE A 1 164 ? -4.899 -11.505 -4.548 1.00 57.91 164 PHE A N 1
ATOM 1185 C CA . PHE A 1 164 ? -3.496 -11.906 -4.460 1.00 57.91 164 PHE A CA 1
ATOM 1186 C C . PHE A 1 164 ? -3.374 -13.267 -3.758 1.00 57.91 164 PHE A C 1
ATOM 1188 O O . PHE A 1 164 ? -3.175 -13.347 -2.549 1.00 57.91 164 PHE A O 1
ATOM 1195 N N . VAL A 1 165 ? -3.513 -14.358 -4.514 1.00 46.59 165 VAL A N 1
ATOM 1196 C CA . VAL A 1 165 ? -3.267 -15.714 -4.004 1.00 46.59 165 VAL A CA 1
ATOM 1197 C C . VAL A 1 165 ? -1.761 -15.965 -3.976 1.00 46.59 165 VAL A C 1
ATOM 1199 O O . VAL A 1 165 ? -1.136 -16.186 -5.010 1.00 46.59 165 VAL A O 1
ATOM 1202 N N . GLY A 1 166 ? -1.194 -15.904 -2.771 1.00 52.75 166 GLY A N 1
ATOM 1203 C CA . GLY A 1 166 ? -0.074 -16.747 -2.354 1.00 52.75 166 GLY A CA 1
ATOM 1204 C C . GLY A 1 166 ? 1.089 -16.874 -3.335 1.00 52.75 166 GLY A C 1
ATOM 1205 O O . GLY A 1 166 ? 1.336 -17.953 -3.850 1.00 52.75 166 GLY A O 1
ATOM 1206 N N . ILE A 1 167 ? 1.844 -15.795 -3.527 1.00 45.94 167 ILE A N 1
ATOM 1207 C CA . ILE A 1 167 ? 3.307 -15.859 -3.720 1.00 45.94 167 ILE A CA 1
ATOM 1208 C C . ILE A 1 167 ? 3.966 -14.715 -2.931 1.00 45.94 167 ILE A C 1
ATOM 1210 O O . ILE A 1 167 ? 4.807 -13.947 -3.418 1.00 45.94 167 ILE A O 1
ATOM 1214 N N . SER A 1 168 ? 3.507 -14.679 -1.677 1.00 58.94 168 SER A N 1
ATOM 1215 C CA . SER A 1 168 ? 4.118 -14.178 -0.449 1.00 58.94 168 SER A CA 1
ATOM 1216 C C . SER A 1 168 ? 4.550 -12.722 -0.473 1.00 58.94 168 SER A C 1
ATOM 1218 O O . SER A 1 168 ? 5.657 -12.418 -0.864 1.00 58.94 168 SER A O 1
ATOM 1220 N N . LEU A 1 169 ? 3.731 -11.808 0.042 1.00 65.62 169 LEU A N 1
ATOM 1221 C CA . LEU A 1 169 ? 4.279 -10.575 0.629 1.00 65.62 169 LEU A CA 1
ATOM 1222 C C . LEU A 1 169 ? 5.018 -10.870 1.953 1.00 65.62 169 LEU A C 1
ATOM 1224 O O . LEU A 1 169 ? 5.521 -9.958 2.595 1.00 65.62 169 LEU A O 1
ATOM 1228 N N . GLU A 1 170 ? 5.069 -12.141 2.367 1.00 73.06 170 GLU A N 1
ATOM 1229 C CA . GLU A 1 170 ? 5.793 -12.591 3.548 1.00 73.06 170 GLU A CA 1
ATOM 1230 C C . GLU A 1 170 ? 7.267 -12.199 3.474 1.00 73.06 170 GLU A C 1
ATOM 1232 O O . GLU A 1 170 ? 7.916 -12.365 2.435 1.00 73.06 170 GLU A O 1
ATOM 1237 N N . GLY A 1 171 ? 7.779 -11.668 4.584 1.00 72.56 171 GLY A N 1
ATOM 1238 C CA . GLY A 1 171 ? 9.155 -11.181 4.662 1.00 72.56 171 GLY A CA 1
ATOM 1239 C C . GLY A 1 171 ? 9.361 -9.794 4.046 1.00 72.56 171 GLY A C 1
ATOM 1240 O O . GLY A 1 171 ? 10.509 -9.387 3.856 1.00 72.56 171 GLY A O 1
ATOM 1241 N N . SER A 1 172 ? 8.282 -9.074 3.712 1.00 75.88 172 SER A N 1
ATOM 1242 C CA . SER A 1 172 ? 8.356 -7.686 3.257 1.00 75.88 172 SER A CA 1
ATOM 1243 C C . SER A 1 172 ? 8.099 -6.681 4.378 1.00 75.88 172 SER A C 1
ATOM 1245 O O . SER A 1 172 ? 7.104 -6.768 5.102 1.00 75.88 172 SER A O 1
ATOM 1247 N N . GLY A 1 173 ? 8.999 -5.706 4.477 1.00 81.81 173 GLY A N 1
ATOM 1248 C CA . GLY A 1 173 ? 8.866 -4.515 5.300 1.00 81.81 173 GLY A CA 1
ATOM 1249 C C . GLY A 1 173 ? 8.403 -3.327 4.462 1.00 81.81 173 GLY A C 1
ATOM 1250 O O . GLY A 1 173 ? 8.697 -3.219 3.268 1.00 81.81 173 GLY A O 1
ATOM 1251 N N . LEU A 1 174 ? 7.669 -2.429 5.107 1.00 83.31 174 LEU A N 1
ATOM 1252 C CA . LEU A 1 174 ? 7.375 -1.107 4.575 1.00 83.31 174 LEU A CA 1
ATOM 1253 C C . LEU A 1 174 ? 8.234 -0.086 5.306 1.00 83.31 174 LEU A C 1
ATOM 1255 O O . LEU A 1 174 ? 8.515 -0.220 6.492 1.00 83.31 174 LEU A O 1
ATOM 1259 N N . GLN A 1 175 ? 8.646 0.945 4.589 1.00 85.62 175 GLN A N 1
ATOM 1260 C CA . GLN A 1 175 ? 9.322 2.084 5.182 1.00 85.62 175 GLN A CA 1
ATOM 1261 C C . GLN A 1 175 ? 8.655 3.352 4.678 1.00 85.62 175 GLN A C 1
ATOM 1263 O O . GLN A 1 175 ? 8.586 3.566 3.466 1.00 85.62 175 GLN A O 1
ATOM 1268 N N . SER A 1 176 ? 8.142 4.174 5.596 1.00 86.38 176 SER A N 1
ATOM 1269 C CA . SER A 1 176 ? 7.634 5.504 5.255 1.00 86.38 176 SER A CA 1
ATOM 1270 C C . SER A 1 176 ? 8.773 6.506 5.122 1.00 86.38 176 SER A C 1
ATOM 1272 O O . SER A 1 176 ? 9.650 6.571 5.983 1.00 86.38 176 SER A O 1
ATOM 1274 N N . GLY A 1 177 ? 8.727 7.290 4.052 1.00 85.81 177 GLY A N 1
ATOM 1275 C CA . GLY A 1 177 ? 9.636 8.386 3.762 1.00 85.81 177 GLY A CA 1
ATOM 1276 C C . GLY A 1 177 ? 8.983 9.748 3.994 1.00 85.81 177 GLY A C 1
ATOM 1277 O O . GLY A 1 177 ? 8.267 9.966 4.974 1.00 85.81 177 GLY A O 1
ATOM 1278 N N . LYS A 1 178 ? 9.264 10.683 3.083 1.00 89.44 178 LYS A N 1
ATOM 1279 C CA . LYS A 1 178 ? 8.781 12.070 3.137 1.00 89.44 178 LYS A CA 1
ATOM 1280 C C . LYS A 1 178 ? 7.270 12.169 2.890 1.00 89.44 178 LYS A C 1
ATOM 1282 O O . LYS A 1 178 ? 6.679 11.311 2.239 1.00 89.44 178 LYS A O 1
ATOM 1287 N N . ALA A 1 179 ? 6.655 13.252 3.363 1.00 90.00 179 ALA A N 1
ATOM 1288 C CA . ALA A 1 179 ? 5.335 13.654 2.883 1.00 90.00 179 ALA A CA 1
ATOM 1289 C C . ALA A 1 179 ? 5.436 14.142 1.431 1.00 90.00 179 ALA A C 1
ATOM 1291 O O . ALA A 1 179 ? 6.360 14.886 1.093 1.00 90.00 179 ALA A O 1
ATOM 1292 N N . LEU A 1 180 ? 4.492 13.712 0.593 1.00 88.69 180 LEU A N 1
ATOM 1293 C CA . LEU A 1 180 ? 4.450 14.051 -0.827 1.00 88.69 180 LEU A CA 1
ATOM 1294 C C . LEU A 1 180 ? 3.893 15.464 -1.012 1.00 88.69 180 LEU A C 1
ATOM 1296 O O . LEU A 1 180 ? 2.780 15.778 -0.577 1.00 88.69 180 LEU A O 1
ATOM 1300 N N . LYS A 1 181 ? 4.661 16.318 -1.683 1.00 89.94 181 LYS A N 1
ATOM 1301 C CA . LYS A 1 181 ? 4.352 17.734 -1.891 1.00 89.94 181 LYS A CA 1
ATOM 1302 C C . LYS A 1 181 ? 3.643 17.912 -3.225 1.00 89.94 181 LYS A C 1
ATOM 1304 O O . LYS A 1 181 ? 4.248 18.304 -4.205 1.00 89.94 181 LYS A O 1
ATOM 1309 N N . ALA A 1 182 ? 2.357 17.573 -3.269 1.00 90.00 182 ALA A N 1
ATOM 1310 C CA . ALA A 1 182 ? 1.515 17.786 -4.448 1.00 90.00 182 ALA A CA 1
ATOM 1311 C C . ALA A 1 182 ? 0.027 17.862 -4.042 1.00 90.00 182 ALA A C 1
ATOM 1313 O O . ALA A 1 182 ? -0.727 16.897 -4.212 1.00 90.00 182 ALA A O 1
ATOM 1314 N N . PRO A 1 183 ? -0.441 19.003 -3.499 1.00 87.88 183 PRO A N 1
ATOM 1315 C CA . PRO A 1 183 ? -1.735 19.099 -2.815 1.00 87.88 183 PRO A CA 1
ATOM 1316 C C . PRO A 1 183 ? -2.935 18.798 -3.722 1.00 87.88 183 PRO A C 1
ATOM 1318 O O . PRO A 1 183 ? -3.913 18.194 -3.283 1.00 87.88 183 PRO A O 1
ATOM 1321 N N . ASN A 1 184 ? -2.865 19.178 -5.000 1.00 91.38 184 ASN A N 1
ATOM 1322 C CA . ASN A 1 184 ? -3.939 18.907 -5.958 1.00 91.38 184 ASN A CA 1
ATOM 1323 C C . ASN A 1 184 ? -4.043 17.410 -6.282 1.00 91.38 184 ASN A C 1
ATOM 1325 O O . ASN A 1 184 ? -5.142 16.858 -6.289 1.00 91.38 184 ASN A O 1
ATOM 1329 N N . ALA A 1 185 ? -2.910 16.738 -6.506 1.00 90.19 185 ALA A N 1
ATOM 1330 C CA . ALA A 1 185 ? -2.884 15.302 -6.773 1.00 90.19 185 ALA A CA 1
ATOM 1331 C C . ALA A 1 185 ? -3.259 14.488 -5.521 1.00 90.19 185 ALA A C 1
ATOM 1333 O O . ALA A 1 185 ? -3.990 13.503 -5.617 1.00 90.19 185 ALA A O 1
ATOM 1334 N N . ALA A 1 186 ? -2.839 1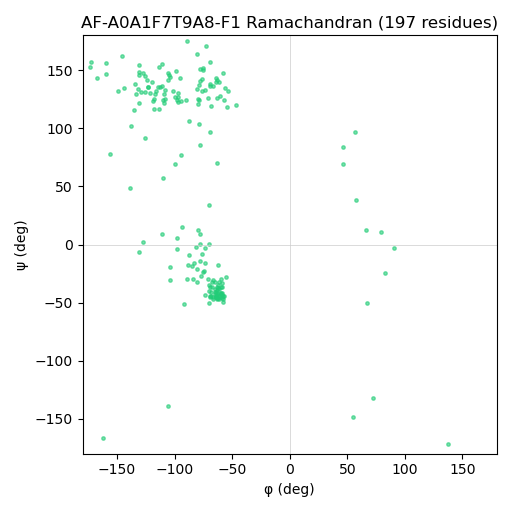4.945 -4.336 1.00 90.75 186 ALA A N 1
ATOM 1335 C CA . ALA A 1 186 ? -3.207 14.341 -3.060 1.00 90.75 186 ALA A CA 1
ATOM 1336 C C . ALA A 1 186 ? -4.725 14.383 -2.838 1.00 90.75 186 ALA A C 1
ATOM 1338 O O . ALA A 1 186 ? -5.328 13.352 -2.535 1.00 90.75 186 ALA A O 1
ATOM 1339 N N . LYS A 1 187 ? -5.359 15.542 -3.070 1.00 91.88 187 LYS A N 1
ATOM 1340 C CA . LYS A 1 187 ? -6.823 15.679 -3.009 1.00 91.88 187 LYS A CA 1
ATOM 1341 C C . LYS A 1 187 ? -7.523 14.740 -3.988 1.00 91.88 187 LYS A C 1
ATOM 1343 O O . LYS A 1 187 ? -8.444 14.039 -3.587 1.00 91.88 187 LYS A O 1
ATOM 1348 N N . GLN A 1 188 ? -7.057 14.661 -5.236 1.00 92.50 188 GLN A N 1
ATOM 1349 C CA . GLN A 1 188 ? -7.641 13.756 -6.234 1.00 92.50 188 GLN A CA 1
ATOM 1350 C C . GLN A 1 188 ? -7.581 12.285 -5.803 1.00 92.50 188 GLN A C 1
ATOM 1352 O O . GLN A 1 188 ? -8.554 11.552 -5.979 1.00 92.50 188 GLN A O 1
ATOM 1357 N N . LEU A 1 189 ? -6.456 11.842 -5.235 1.00 92.44 189 LEU A N 1
ATOM 1358 C CA . LEU A 1 189 ? -6.314 10.481 -4.719 1.00 92.44 189 LEU A CA 1
ATOM 1359 C C . LEU A 1 189 ? -7.271 10.217 -3.549 1.00 92.44 189 LEU A C 1
ATOM 1361 O O . LEU A 1 189 ? -7.957 9.195 -3.538 1.00 92.44 189 LEU A O 1
ATOM 1365 N N . GLN A 1 190 ? -7.361 11.150 -2.599 1.00 92.06 190 GLN A N 1
ATOM 1366 C CA . GLN A 1 190 ? -8.289 11.053 -1.469 1.00 92.06 190 GLN A CA 1
ATOM 1367 C C . GLN A 1 190 ? -9.749 10.991 -1.945 1.00 92.06 190 GLN A C 1
ATOM 1369 O O . GLN A 1 190 ? -10.496 10.119 -1.511 1.00 92.06 190 GLN A O 1
ATOM 1374 N N . GLU A 1 191 ? -10.145 11.840 -2.897 1.00 91.94 191 GLU A N 1
ATOM 1375 C CA . GLU A 1 191 ? -11.488 11.816 -3.491 1.00 91.94 191 GLU A CA 1
ATOM 1376 C C . GLU A 1 191 ? -11.796 10.498 -4.206 1.00 91.94 191 GLU A C 1
ATOM 1378 O O . GLU A 1 191 ? -12.922 10.008 -4.145 1.00 91.94 191 GLU A O 1
ATOM 1383 N N . VAL A 1 192 ? -10.814 9.919 -4.902 1.00 91.31 192 VAL A N 1
ATOM 1384 C CA . VAL A 1 192 ? -10.962 8.610 -5.548 1.00 91.31 192 VAL A CA 1
ATOM 1385 C C . VAL A 1 192 ? -11.218 7.518 -4.512 1.00 91.31 192 VAL A C 1
ATOM 1387 O O . VAL A 1 192 ? -12.119 6.704 -4.712 1.00 91.31 192 VAL A O 1
ATOM 1390 N N . ILE A 1 193 ? -10.455 7.507 -3.417 1.00 89.12 193 ILE A N 1
ATOM 1391 C CA . ILE A 1 193 ? -10.613 6.523 -2.339 1.00 89.12 193 ILE A CA 1
ATOM 1392 C C . ILE A 1 193 ? -11.980 6.676 -1.669 1.00 89.12 193 ILE A C 1
ATOM 1394 O O . ILE A 1 193 ? -12.679 5.682 -1.492 1.00 89.12 193 ILE A O 1
ATOM 1398 N N . GLU A 1 194 ? -12.401 7.903 -1.362 1.00 89.69 194 GLU A N 1
ATOM 1399 C CA . GLU A 1 194 ? -13.709 8.169 -0.749 1.00 89.69 194 GLU A CA 1
ATOM 1400 C C . GLU A 1 194 ? -14.870 7.786 -1.681 1.00 89.69 194 GLU A C 1
ATOM 1402 O O . GLU A 1 194 ? -15.819 7.122 -1.262 1.00 89.69 194 GLU A O 1
ATOM 1407 N N . LYS A 1 195 ? -14.777 8.099 -2.982 1.00 88.25 195 LYS A N 1
ATOM 1408 C CA . LYS A 1 195 ? -15.773 7.657 -3.977 1.00 88.25 195 LYS A CA 1
ATOM 1409 C C . LYS A 1 195 ? -15.834 6.138 -4.098 1.00 88.25 195 LYS A C 1
ATOM 1411 O O . LYS A 1 195 ? -16.916 5.590 -4.281 1.00 88.25 195 LYS A O 1
ATOM 1416 N N . ALA A 1 196 ? -14.692 5.462 -4.010 1.00 85.00 196 ALA A N 1
ATOM 1417 C CA . ALA A 1 196 ? -14.646 4.008 -4.007 1.00 85.00 196 ALA A CA 1
ATOM 1418 C C . ALA A 1 196 ? -15.196 3.407 -2.703 1.00 85.00 196 ALA A C 1
ATOM 1420 O O . ALA A 1 196 ? -15.754 2.317 -2.738 1.00 85.00 196 ALA A O 1
ATOM 1421 N N . ALA A 1 197 ? -15.088 4.110 -1.573 1.00 83.44 197 ALA A N 1
ATOM 1422 C CA . ALA A 1 197 ? -15.601 3.676 -0.273 1.00 83.44 197 ALA A CA 1
ATOM 1423 C C . ALA A 1 197 ? -17.134 3.802 -0.119 1.00 83.44 197 ALA A C 1
ATOM 1425 O O . ALA A 1 197 ? -17.732 3.123 0.727 1.00 83.44 197 ALA A O 1
ATOM 1426 N N . GLY A 1 198 ? -17.756 4.690 -0.903 1.00 72.62 198 GLY A N 1
ATOM 1427 C CA . GLY A 1 198 ? -19.181 5.043 -0.840 1.00 72.62 198 GLY A CA 1
ATOM 1428 C C . GLY A 1 198 ? -20.039 4.598 -2.031 1.00 72.62 198 GLY A C 1
ATOM 1429 O O . GLY A 1 198 ? -21.184 5.036 -2.122 1.00 72.62 198 GLY A O 1
ATOM 1430 N N . ARG A 1 199 ? -19.501 3.776 -2.939 1.00 52.69 199 ARG A N 1
ATOM 1431 C CA . ARG A 1 199 ? -20.288 3.057 -3.953 1.00 52.69 199 ARG A CA 1
ATOM 1432 C C . ARG A 1 199 ? -20.804 1.725 -3.429 1.00 52.69 199 ARG A C 1
ATOM 1434 O O . ARG A 1 199 ? -20.104 1.115 -2.588 1.00 52.69 199 ARG A O 1
#

Nearest PDB structures (foldseek):
  8spr-assembly1_F  TM=2.793E-01  e=4.009E+00  Escherichia coli O157